Protein AF-A0A957V410-F1 (afdb_monomer_lite)

Radius of gyration: 17.92 Å; chains: 1; bounding box: 45×31×48 Å

Structure (mmCIF, N/CA/C/O backbone):
data_AF-A0A957V410-F1
#
_entry.id   AF-A0A957V410-F1
#
loop_
_atom_site.group_PDB
_atom_site.id
_atom_site.type_symbol
_atom_site.label_atom_id
_atom_site.label_alt_id
_atom_site.label_comp_id
_atom_site.label_asym_id
_atom_site.label_entity_id
_atom_site.label_seq_id
_atom_site.pdbx_PDB_ins_code
_atom_site.Cartn_x
_atom_site.Cartn_y
_atom_site.Cartn_z
_atom_site.occupancy
_atom_site.B_iso_or_equiv
_atom_site.auth_seq_id
_atom_site.auth_comp_id
_atom_site.auth_asym_id
_atom_site.auth_atom_id
_atom_site.pdbx_PDB_model_num
ATOM 1 N N . PHE A 1 1 ? -4.480 -4.180 -6.671 1.00 53.75 1 PHE A N 1
ATOM 2 C CA . PHE A 1 1 ?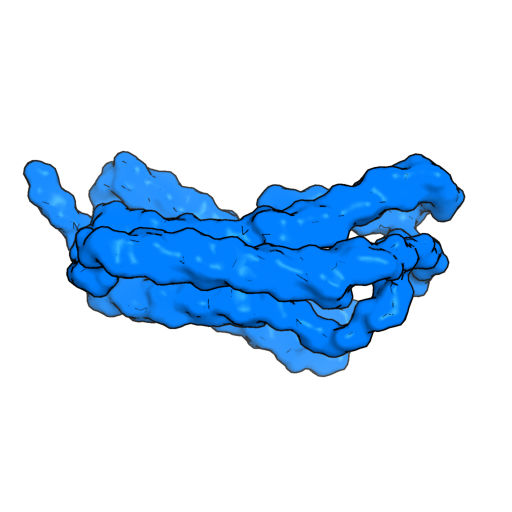 -4.647 -3.982 -8.128 1.00 53.75 1 PHE A CA 1
ATOM 3 C C . PHE A 1 1 ? -3.296 -3.866 -8.837 1.00 53.75 1 PHE A C 1
ATOM 5 O O . PHE A 1 1 ? -3.033 -4.698 -9.692 1.00 53.75 1 PHE A O 1
ATOM 12 N N . GLY A 1 2 ? -2.409 -2.941 -8.430 1.00 61.75 2 GLY A N 1
ATOM 13 C CA . GLY A 1 2 ? -1.061 -2.789 -9.012 1.00 61.75 2 GLY A CA 1
ATOM 14 C C . GLY A 1 2 ? -0.226 -4.076 -9.037 1.00 61.75 2 GLY A C 1
ATOM 15 O O . GLY A 1 2 ? 0.207 -4.480 -10.105 1.00 61.75 2 GLY A O 1
ATOM 16 N N . VAL A 1 3 ? -0.116 -4.788 -7.910 1.00 66.25 3 VAL A N 1
ATOM 17 C CA . VAL A 1 3 ? 0.673 -6.037 -7.807 1.00 66.25 3 VAL A CA 1
ATOM 18 C C . VAL A 1 3 ? 0.094 -7.189 -8.646 1.00 66.25 3 VAL A C 1
ATOM 20 O O . VAL A 1 3 ? 0.826 -7.982 -9.226 1.00 66.25 3 VAL A O 1
ATOM 23 N N . PHE A 1 4 ? -1.233 -7.286 -8.775 1.00 70.12 4 PHE A N 1
ATOM 24 C CA . PHE A 1 4 ? -1.845 -8.312 -9.631 1.00 70.12 4 PHE A CA 1
ATOM 25 C C . PHE A 1 4 ? -1.548 -8.050 -11.112 1.00 70.12 4 PHE A C 1
ATOM 27 O O . PHE A 1 4 ? -1.132 -8.953 -11.835 1.00 70.12 4 PHE A O 1
ATOM 34 N N . TYR A 1 5 ? -1.722 -6.798 -11.544 1.00 77.19 5 TYR A N 1
ATOM 35 C CA . TYR A 1 5 ? -1.367 -6.368 -12.892 1.00 77.19 5 TYR A CA 1
ATOM 36 C C . TYR A 1 5 ? 0.133 -6.570 -13.164 1.00 77.19 5 TYR A C 1
ATOM 38 O O . TYR A 1 5 ? 0.500 -7.063 -14.225 1.00 77.19 5 TYR A O 1
ATOM 46 N N . ASP A 1 6 ? 0.988 -6.285 -12.179 1.00 71.94 6 ASP A N 1
ATOM 47 C CA . ASP A 1 6 ? 2.433 -6.519 -12.239 1.00 71.94 6 ASP A CA 1
ATOM 48 C C . ASP A 1 6 ? 2.775 -7.974 -12.595 1.00 71.94 6 ASP A C 1
ATOM 50 O O . ASP A 1 6 ? 3.439 -8.233 -13.601 1.00 71.94 6 ASP A O 1
ATOM 54 N N . ASN A 1 7 ? 2.226 -8.927 -11.836 1.00 76.00 7 ASN A N 1
ATOM 55 C CA . ASN A 1 7 ? 2.434 -10.358 -12.067 1.00 76.00 7 ASN A CA 1
ATOM 56 C C . ASN A 1 7 ? 1.877 -10.823 -13.423 1.00 76.00 7 ASN A C 1
ATOM 58 O O . ASN A 1 7 ? 2.492 -11.656 -14.096 1.00 76.00 7 ASN A O 1
ATOM 62 N N . LEU A 1 8 ? 0.739 -10.272 -13.859 1.00 80.12 8 LEU A N 1
ATOM 63 C CA . LEU A 1 8 ? 0.165 -10.587 -15.167 1.00 80.12 8 LEU A CA 1
ATOM 64 C C . LEU A 1 8 ? 1.112 -10.179 -16.303 1.00 80.12 8 LEU A C 1
ATOM 66 O O . LEU A 1 8 ? 1.393 -10.996 -17.180 1.00 80.12 8 LEU A O 1
ATOM 70 N N . ILE A 1 9 ? 1.634 -8.947 -16.270 1.00 80.88 9 ILE A N 1
ATOM 71 C CA . ILE A 1 9 ? 2.547 -8.441 -17.304 1.00 80.88 9 ILE A CA 1
ATOM 72 C C . ILE A 1 9 ? 3.868 -9.220 -17.317 1.00 80.88 9 ILE A C 1
ATOM 74 O O . ILE A 1 9 ? 4.359 -9.562 -18.394 1.00 80.88 9 ILE A O 1
ATOM 78 N N . LEU A 1 10 ? 4.408 -9.581 -16.147 1.00 75.75 10 LEU A N 1
ATOM 79 C CA . LEU A 1 10 ? 5.600 -10.434 -16.055 1.00 75.75 10 LEU A CA 1
ATOM 80 C C . LEU A 1 10 ? 5.392 -11.799 -16.721 1.00 75.75 10 LEU A C 1
ATOM 82 O O . LEU A 1 10 ? 6.287 -12.302 -17.394 1.00 75.75 10 LEU A O 1
ATOM 86 N N . THR A 1 11 ? 4.199 -12.379 -16.596 1.00 76.56 11 THR A N 1
ATOM 87 C CA . THR A 1 11 ? 3.902 -13.700 -17.168 1.00 76.56 11 THR A CA 1
ATOM 88 C C . THR A 1 11 ? 3.844 -13.676 -18.702 1.00 76.56 11 THR A C 1
ATOM 90 O O . THR A 1 11 ? 4.161 -14.673 -19.354 1.00 76.56 11 THR A O 1
ATOM 93 N N . VAL A 1 12 ? 3.457 -12.547 -19.308 1.00 82.25 12 VAL A N 1
ATOM 94 C CA . VAL A 1 12 ? 3.333 -12.414 -20.774 1.00 82.25 12 VAL A CA 1
ATOM 95 C C . VAL A 1 12 ? 4.579 -11.847 -21.457 1.00 82.25 12 VAL A C 1
ATOM 97 O O . VAL A 1 12 ? 4.672 -11.929 -22.682 1.00 82.25 12 VAL A O 1
ATOM 100 N N . GLY A 1 13 ? 5.557 -11.333 -20.704 1.00 78.69 13 GLY A N 1
ATOM 101 C CA . GLY A 1 13 ? 6.741 -10.654 -21.246 1.00 78.69 13 GLY A CA 1
ATOM 102 C C . GLY A 1 13 ? 7.526 -11.478 -22.273 1.00 78.69 13 GLY A C 1
ATOM 103 O O . GLY A 1 13 ? 7.798 -11.000 -23.373 1.00 78.69 13 GLY A O 1
ATOM 104 N N . ASN A 1 14 ? 7.771 -12.761 -21.986 1.00 82.00 14 ASN A N 1
ATOM 105 C CA . ASN A 1 14 ? 8.462 -13.672 -22.912 1.00 82.00 14 ASN A CA 1
ATOM 106 C C . ASN A 1 14 ? 7.687 -13.947 -24.209 1.00 82.00 14 ASN A C 1
ATOM 108 O O . ASN A 1 14 ? 8.292 -14.300 -25.215 1.00 82.00 14 ASN A O 1
ATOM 112 N N . ARG A 1 15 ? 6.354 -13.819 -24.193 1.00 86.06 15 ARG A N 1
ATOM 113 C CA . ARG A 1 15 ? 5.514 -14.049 -25.379 1.00 86.06 15 ARG A CA 1
ATOM 114 C C . ARG A 1 15 ? 5.408 -12.811 -26.262 1.00 86.06 15 ARG A C 1
ATOM 116 O O . ARG A 1 15 ? 5.262 -12.953 -27.469 1.00 86.06 15 ARG A O 1
ATOM 123 N N . LEU A 1 16 ? 5.440 -11.622 -25.662 1.00 87.12 16 LEU A N 1
ATOM 124 C CA . LEU A 1 16 ? 5.313 -10.355 -26.382 1.00 87.12 16 LEU A CA 1
ATOM 125 C C . LEU A 1 16 ? 6.645 -9.880 -26.975 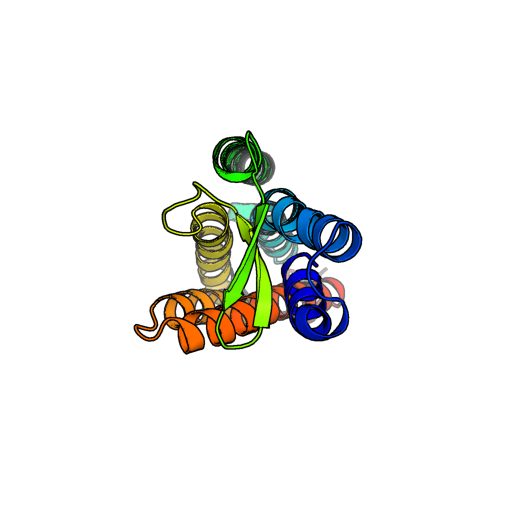1.00 87.12 16 LEU A C 1
ATOM 127 O O . LEU A 1 16 ? 6.639 -9.230 -28.015 1.00 87.12 16 LEU A O 1
ATOM 131 N N . GLY A 1 17 ? 7.771 -10.221 -26.340 1.00 88.12 17 GLY A N 1
ATOM 132 C CA . GLY A 1 17 ? 9.081 -9.703 -26.730 1.00 88.12 17 GLY A CA 1
ATOM 133 C C . GLY A 1 17 ? 9.276 -8.234 -26.333 1.00 88.12 17 GLY A C 1
ATOM 134 O O . GLY A 1 17 ? 8.369 -7.577 -25.819 1.00 88.12 17 GLY A O 1
ATOM 135 N N . ALA A 1 18 ? 10.488 -7.716 -26.537 1.00 89.75 18 ALA A N 1
ATOM 136 C CA . ALA A 1 18 ? 10.802 -6.317 -26.256 1.00 89.75 18 ALA A CA 1
ATOM 137 C C . ALA A 1 18 ? 10.218 -5.417 -27.355 1.00 89.75 18 ALA A C 1
ATOM 139 O O . ALA A 1 18 ? 10.231 -5.784 -28.529 1.00 89.75 18 ALA A O 1
ATOM 140 N N . GLY A 1 19 ? 9.724 -4.238 -26.979 1.00 90.94 19 GLY A N 1
ATOM 141 C CA . GLY A 1 19 ? 9.142 -3.270 -27.906 1.00 90.94 19 GLY A CA 1
ATOM 142 C C . GLY A 1 19 ? 8.087 -2.380 -27.254 1.00 90.94 19 GLY A C 1
ATOM 143 O O . GLY A 1 19 ? 7.716 -2.570 -26.091 1.00 90.94 19 GLY A O 1
ATOM 144 N N . ASP A 1 20 ? 7.569 -1.431 -28.033 1.00 90.88 20 ASP A N 1
ATOM 145 C CA . ASP A 1 20 ? 6.669 -0.366 -27.567 1.00 90.88 20 ASP A CA 1
ATOM 146 C C . ASP A 1 20 ? 5.420 -0.892 -26.855 1.00 90.88 20 ASP A C 1
ATOM 148 O O . ASP A 1 20 ? 4.943 -0.292 -25.892 1.00 90.88 20 ASP A O 1
ATOM 152 N N . PHE A 1 21 ? 4.904 -2.047 -27.281 1.00 90.44 21 PHE A N 1
ATOM 153 C CA . PHE A 1 21 ? 3.724 -2.645 -26.665 1.00 90.44 21 PHE A CA 1
ATOM 154 C C . PHE A 1 21 ? 4.000 -3.170 -25.249 1.00 90.44 21 PHE A C 1
ATOM 156 O O . PHE A 1 21 ? 3.283 -2.821 -24.310 1.00 90.44 21 PHE A O 1
ATOM 163 N N . LEU A 1 22 ? 5.061 -3.968 -25.061 1.00 88.19 22 LEU A N 1
ATOM 164 C CA . LEU A 1 22 ? 5.437 -4.460 -23.731 1.00 88.19 22 LEU A CA 1
ATOM 165 C C . LEU A 1 22 ? 5.892 -3.304 -22.828 1.00 88.19 22 LEU A C 1
ATOM 167 O O . LEU A 1 22 ? 5.618 -3.326 -21.626 1.00 88.19 22 LEU A O 1
ATOM 171 N N . TRP A 1 23 ? 6.519 -2.272 -23.398 1.00 90.81 23 TRP A N 1
ATOM 172 C CA . TRP A 1 23 ? 6.851 -1.039 -22.687 1.00 90.81 23 TRP A CA 1
ATOM 173 C C . TRP A 1 23 ? 5.587 -0.338 -22.170 1.00 90.81 23 TRP A C 1
ATOM 175 O O . TRP A 1 23 ? 5.467 -0.090 -20.968 1.00 90.81 23 TRP A O 1
ATOM 185 N N . ALA A 1 24 ? 4.598 -0.109 -23.041 1.00 89.94 24 ALA A N 1
ATOM 186 C CA . ALA A 1 24 ? 3.346 0.562 -22.693 1.00 89.94 24 ALA A CA 1
ATOM 187 C C . ALA A 1 24 ? 2.547 -0.210 -21.635 1.00 89.94 24 ALA A C 1
ATOM 189 O O . ALA A 1 24 ? 1.972 0.394 -20.732 1.00 89.94 24 ALA A O 1
ATOM 190 N N . LEU A 1 25 ? 2.558 -1.545 -21.692 1.00 89.19 25 LEU A N 1
ATOM 191 C CA . LEU A 1 25 ? 1.967 -2.390 -20.653 1.00 89.19 25 LEU A CA 1
ATOM 192 C C . LEU A 1 25 ? 2.751 -2.353 -19.338 1.00 89.19 25 LEU A C 1
ATOM 194 O O . LEU A 1 25 ? 2.160 -2.547 -18.273 1.00 89.19 25 LEU A O 1
ATOM 198 N N . SER A 1 26 ? 4.058 -2.097 -19.385 1.00 89.00 26 SER A N 1
ATOM 199 C CA . SER A 1 26 ? 4.909 -2.069 -18.197 1.00 89.00 26 SER A CA 1
ATOM 200 C C . SER A 1 26 ? 4.802 -0.757 -17.420 1.00 89.00 26 SER A C 1
ATOM 202 O O . SER A 1 26 ? 4.857 -0.786 -16.194 1.00 89.00 26 SER A O 1
ATOM 204 N N . VAL A 1 27 ? 4.576 0.380 -18.084 1.00 90.12 27 VAL A N 1
ATOM 205 C CA . VAL A 1 27 ? 4.455 1.698 -17.425 1.00 90.12 27 VAL A CA 1
ATOM 206 C C . VAL A 1 27 ? 3.394 1.724 -16.307 1.00 90.12 27 VAL A C 1
ATOM 208 O O . VAL A 1 27 ? 3.725 2.152 -15.195 1.00 90.12 27 VAL A O 1
ATOM 211 N N . PRO A 1 28 ? 2.154 1.225 -16.506 1.00 89.44 28 PRO A N 1
ATOM 212 C CA . PRO A 1 28 ? 1.145 1.197 -15.452 1.00 89.44 28 PRO A CA 1
ATOM 213 C C . PRO A 1 28 ? 1.573 0.434 -14.200 1.00 89.44 28 PRO A C 1
ATOM 215 O O . PRO A 1 28 ? 1.089 0.758 -13.122 1.00 89.44 28 PRO A O 1
ATOM 218 N N . ARG A 1 29 ? 2.486 -0.541 -14.306 1.00 86.12 29 ARG A N 1
ATOM 219 C CA . ARG A 1 29 ? 3.002 -1.283 -13.147 1.00 86.12 29 ARG A CA 1
ATOM 220 C C . ARG A 1 29 ? 3.666 -0.328 -12.157 1.00 86.12 29 ARG A C 1
ATOM 222 O O . ARG A 1 29 ? 3.273 -0.264 -10.995 1.00 86.12 29 ARG A O 1
ATOM 229 N N . PHE A 1 30 ? 4.594 0.490 -12.651 1.00 87.69 30 PHE A N 1
ATOM 230 C CA . PHE A 1 30 ? 5.309 1.482 -11.851 1.00 87.69 30 PHE A CA 1
ATOM 231 C C . PHE A 1 30 ? 4.367 2.573 -11.341 1.00 87.69 30 PHE A C 1
ATOM 233 O O . PHE A 1 30 ? 4.391 2.905 -10.156 1.00 87.69 30 PHE A O 1
ATOM 240 N N . VAL A 1 31 ? 3.490 3.087 -12.209 1.00 89.88 31 VAL A N 1
ATOM 241 C CA . VAL A 1 31 ? 2.549 4.161 -11.859 1.00 89.88 31 VAL A CA 1
ATOM 242 C C . VAL A 1 31 ? 1.565 3.711 -10.779 1.00 89.88 31 VAL A C 1
ATOM 244 O O . VAL A 1 31 ? 1.435 4.371 -9.750 1.00 89.88 31 VAL A O 1
ATOM 247 N N . LEU A 1 32 ? 0.896 2.571 -10.967 1.00 86.44 32 LEU A N 1
ATOM 248 C CA . LEU A 1 32 ? -0.076 2.057 -10.001 1.00 86.44 32 LEU A CA 1
ATOM 249 C C . LEU A 1 32 ? 0.582 1.704 -8.670 1.00 86.44 32 LEU A C 1
ATOM 251 O O . LEU A 1 32 ? -0.040 1.905 -7.629 1.00 86.44 32 LEU A O 1
ATOM 255 N N . HIS A 1 33 ? 1.822 1.210 -8.676 1.00 86.31 33 HIS A N 1
ATOM 256 C CA . HIS A 1 33 ? 2.537 0.912 -7.436 1.00 86.31 33 HIS A CA 1
ATOM 257 C C . HIS A 1 33 ? 2.784 2.175 -6.608 1.00 86.31 33 HIS A C 1
ATOM 259 O O . HIS A 1 33 ? 2.494 2.185 -5.416 1.00 86.31 33 HIS A O 1
ATOM 265 N N . GLN A 1 34 ? 3.245 3.265 -7.234 1.00 89.19 34 GLN A N 1
ATOM 266 C CA . GLN A 1 34 ? 3.509 4.514 -6.507 1.00 89.19 34 GLN A CA 1
ATOM 267 C C . GLN A 1 34 ? 2.232 5.282 -6.146 1.00 89.19 34 GLN A C 1
ATOM 269 O O . GLN A 1 34 ? 2.201 5.959 -5.121 1.00 89.19 34 GLN A O 1
ATOM 274 N N . LEU A 1 35 ? 1.178 5.188 -6.964 1.00 90.81 35 LEU A N 1
ATOM 275 C CA . LEU A 1 35 ? -0.060 5.939 -6.745 1.00 90.81 35 LEU A CA 1
ATOM 276 C C . LEU A 1 35 ? -1.060 5.216 -5.849 1.00 90.81 35 LEU A C 1
ATOM 278 O O . LEU A 1 35 ? -1.659 5.854 -4.992 1.00 90.81 35 LEU A O 1
ATOM 282 N N . ALA A 1 36 ? -1.276 3.912 -6.039 1.00 89.31 36 ALA A N 1
ATOM 283 C CA . ALA A 1 36 ? -2.360 3.190 -5.374 1.00 89.31 36 ALA A CA 1
ATOM 284 C C . ALA A 1 36 ? -1.935 2.563 -4.042 1.00 89.31 36 ALA A C 1
ATOM 286 O O . ALA A 1 36 ? -2.721 2.564 -3.096 1.00 89.31 36 ALA A O 1
ATOM 287 N N . LEU A 1 37 ? -0.706 2.041 -3.945 1.00 90.62 37 LEU A N 1
ATOM 288 C CA . LEU A 1 37 ? -0.240 1.360 -2.734 1.00 90.62 37 LEU A CA 1
ATOM 289 C C . LEU A 1 37 ? -0.280 2.247 -1.474 1.00 90.62 37 LEU A C 1
ATOM 291 O O . LEU A 1 37 ? -0.752 1.754 -0.456 1.00 90.62 37 LEU A O 1
ATOM 295 N N . PRO A 1 38 ? 0.105 3.539 -1.499 1.00 95.00 38 PRO A N 1
ATOM 296 C CA . PRO A 1 38 ? 0.033 4.396 -0.311 1.00 95.00 38 PRO A CA 1
ATOM 297 C C . PRO A 1 38 ? -1.365 4.497 0.311 1.00 95.00 38 PRO A C 1
ATOM 299 O O . PRO A 1 38 ? -1.500 4.666 1.521 1.00 95.00 38 PRO A O 1
ATOM 302 N N . TRP A 1 39 ? -2.424 4.352 -0.490 1.00 96.31 39 TRP A N 1
ATOM 303 C CA . TRP A 1 39 ? -3.805 4.478 -0.014 1.00 96.31 39 TRP A CA 1
ATOM 304 C C . TRP A 1 39 ? -4.279 3.306 0.842 1.00 96.31 39 TRP A C 1
ATOM 306 O O . TRP A 1 39 ? -5.316 3.415 1.499 1.00 96.31 39 TRP A O 1
ATOM 316 N N . ILE A 1 40 ? -3.503 2.224 0.929 1.00 96.38 40 ILE A N 1
ATOM 317 C CA . ILE A 1 40 ? -3.772 1.152 1.893 1.00 96.38 40 ILE A CA 1
ATOM 318 C C . ILE A 1 40 ? -3.663 1.666 3.336 1.00 96.38 40 ILE A C 1
ATOM 320 O O . ILE A 1 40 ? -4.332 1.130 4.213 1.00 96.38 40 ILE A O 1
ATOM 324 N N . ILE A 1 41 ? -2.892 2.738 3.579 1.00 98.06 41 ILE A N 1
ATOM 325 C CA . ILE A 1 41 ? -2.821 3.424 4.878 1.00 98.06 41 ILE A CA 1
ATOM 326 C C . ILE A 1 41 ? -4.206 3.957 5.254 1.00 98.06 41 ILE A C 1
ATOM 328 O O . ILE A 1 41 ? -4.708 3.682 6.345 1.00 98.06 41 ILE A O 1
ATOM 332 N N . TYR A 1 42 ? -4.849 4.688 4.339 1.00 98.12 42 TYR A N 1
ATOM 333 C CA . TYR A 1 42 ? -6.203 5.190 4.554 1.00 98.12 42 TYR A CA 1
ATOM 334 C C . TYR A 1 42 ? -7.229 4.057 4.663 1.00 98.12 42 TYR A C 1
ATOM 336 O O . TYR A 1 42 ? -8.099 4.117 5.528 1.00 98.12 42 TYR A O 1
ATOM 344 N N . ALA A 1 43 ? -7.104 3.007 3.846 1.00 97.38 43 ALA A N 1
ATOM 345 C CA . ALA A 1 43 ? -7.980 1.840 3.933 1.00 97.38 43 ALA A CA 1
ATOM 346 C C . ALA A 1 43 ? -7.877 1.148 5.305 1.00 97.38 43 ALA A C 1
ATOM 348 O O . ALA A 1 43 ? -8.896 0.889 5.937 1.00 97.38 43 ALA A O 1
ATOM 349 N N . GLY A 1 44 ? -6.662 0.918 5.813 1.00 97.62 44 GLY A N 1
ATOM 350 C CA . GLY A 1 44 ? -6.442 0.343 7.143 1.00 97.62 44 GLY A CA 1
ATOM 351 C C . GLY A 1 44 ? -6.970 1.235 8.272 1.00 97.62 44 GLY A C 1
ATOM 352 O O . GLY A 1 44 ? -7.556 0.736 9.233 1.00 97.62 44 GLY A O 1
ATOM 353 N N . TYR A 1 45 ? -6.829 2.560 8.139 1.00 97.94 45 TYR A N 1
ATOM 354 C CA . TYR A 1 45 ? -7.473 3.520 9.040 1.00 97.94 45 TYR A CA 1
ATOM 355 C C . TYR A 1 45 ? -9.001 3.384 9.025 1.00 97.94 45 TYR A C 1
ATOM 357 O O . TYR A 1 45 ? -9.618 3.306 10.089 1.00 97.94 45 TYR A O 1
ATOM 365 N N . ASP A 1 46 ? -9.619 3.366 7.843 1.00 97.62 46 ASP A N 1
ATOM 366 C CA . ASP A 1 46 ? -11.074 3.325 7.743 1.00 97.62 46 ASP A CA 1
ATOM 367 C C . ASP A 1 46 ? -11.626 1.991 8.259 1.00 97.62 46 ASP A C 1
ATOM 369 O O . ASP A 1 46 ? -12.595 1.993 9.012 1.00 97.62 46 ASP A O 1
ATOM 373 N N . GLN A 1 47 ? -10.937 0.877 7.998 1.00 97.44 47 GLN A N 1
ATOM 374 C CA . GLN A 1 47 ? -11.246 -0.422 8.600 1.00 97.44 47 GLN A CA 1
ATOM 375 C C . GLN A 1 47 ? -11.187 -0.379 10.129 1.00 97.44 47 GLN A C 1
ATOM 377 O O . GLN A 1 47 ? -12.103 -0.857 10.795 1.00 97.44 47 GLN A O 1
ATOM 382 N N . ALA A 1 48 ? -10.152 0.232 10.709 1.00 96.69 48 ALA A N 1
ATOM 383 C CA . ALA A 1 48 ? -10.055 0.404 12.157 1.00 96.69 48 ALA A CA 1
ATOM 384 C C . ALA A 1 48 ? -11.200 1.270 12.714 1.00 96.69 48 ALA A C 1
ATOM 386 O O . ALA A 1 48 ? -11.788 0.943 13.747 1.00 96.69 48 ALA A O 1
ATOM 387 N N . ARG A 1 49 ? -11.563 2.352 12.016 1.00 96.50 49 ARG A N 1
ATOM 388 C CA . ARG A 1 49 ? -12.692 3.217 12.386 1.00 96.50 49 ARG A CA 1
ATOM 389 C C . ARG A 1 49 ? -14.015 2.454 12.355 1.00 96.50 49 ARG A C 1
ATOM 391 O O . ARG A 1 49 ? -14.763 2.521 13.330 1.00 96.50 49 ARG A O 1
ATOM 398 N N . GLN A 1 50 ? -14.287 1.725 11.272 1.00 95.69 50 GLN A N 1
ATOM 399 C CA . GLN A 1 50 ? -15.469 0.868 11.139 1.00 95.69 50 GLN A CA 1
ATOM 400 C C . GLN A 1 50 ? -15.508 -0.202 12.239 1.00 95.69 50 GLN A C 1
ATOM 402 O O . GLN A 1 50 ? -16.567 -0.472 12.795 1.00 95.69 50 GLN A O 1
ATOM 407 N N . ALA A 1 51 ? -14.346 -0.734 12.627 1.00 94.44 51 ALA A N 1
ATOM 408 C CA . ALA A 1 51 ? -14.211 -1.728 13.687 1.00 94.44 51 ALA A CA 1
ATOM 409 C C . ALA A 1 51 ? -14.439 -1.207 15.118 1.00 94.44 51 ALA A C 1
ATOM 411 O O . ALA A 1 51 ? -14.336 -1.978 16.074 1.00 94.44 51 ALA A O 1
ATOM 412 N N . GLY A 1 52 ? -14.715 0.092 15.289 1.00 93.50 52 GLY A N 1
ATOM 413 C CA . GLY A 1 52 ? -14.926 0.700 16.602 1.00 93.50 52 GLY A CA 1
ATOM 414 C C . GLY A 1 52 ? -13.634 0.988 17.377 1.00 93.50 52 GLY A C 1
ATOM 415 O O . GLY A 1 52 ? -13.675 1.139 18.598 1.00 93.50 52 GLY A O 1
ATOM 416 N N . GLN A 1 53 ? -12.483 1.084 16.704 1.00 94.50 53 GLN A N 1
ATOM 417 C CA . GLN A 1 53 ? -11.210 1.409 17.355 1.00 94.50 53 GLN A CA 1
ATOM 418 C C . GLN A 1 53 ? -11.204 2.854 17.853 1.00 94.50 53 GLN A C 1
ATOM 420 O O . GLN A 1 53 ? -11.339 3.785 17.059 1.00 94.50 53 GLN A O 1
ATOM 425 N N . GLY A 1 54 ? -11.004 3.056 19.159 1.00 93.56 54 GLY A N 1
ATOM 426 C CA . GLY A 1 54 ? -11.100 4.380 19.789 1.00 93.56 54 GLY A CA 1
ATOM 427 C C . GLY A 1 54 ? -10.155 5.427 19.186 1.00 93.56 54 GLY A C 1
ATOM 428 O O . GLY A 1 54 ? -10.563 6.562 18.945 1.00 93.56 54 GLY A O 1
ATOM 429 N N . TRP A 1 55 ? -8.920 5.036 18.852 1.00 94.06 55 TRP A N 1
ATOM 430 C CA . TRP A 1 55 ? -7.930 5.928 18.233 1.00 94.06 55 TRP A CA 1
ATOM 431 C C . TRP A 1 55 ? -8.333 6.396 16.825 1.00 94.06 55 TRP A C 1
ATOM 433 O O . TRP A 1 55 ? -7.925 7.473 16.392 1.00 94.06 55 TRP A O 1
ATOM 443 N N . ALA A 1 56 ? -9.155 5.616 16.117 1.00 95.94 56 ALA A N 1
ATOM 444 C CA . ALA A 1 56 ? -9.572 5.899 14.747 1.00 95.94 56 ALA A CA 1
ATOM 445 C C . ALA A 1 56 ? -10.854 6.755 14.663 1.00 95.94 56 ALA A C 1
ATOM 447 O O . ALA A 1 56 ? -11.179 7.269 13.589 1.00 95.94 56 ALA A O 1
ATOM 448 N N . GLN A 1 57 ? -11.567 6.956 15.782 1.00 95.12 57 GLN A N 1
ATOM 449 C CA . GLN A 1 57 ? -12.813 7.739 15.814 1.00 95.12 57 GLN A CA 1
ATOM 450 C C . GLN A 1 57 ? -12.587 9.255 15.737 1.00 95.12 57 GLN A C 1
ATOM 452 O O . GLN A 1 57 ? -13.475 10.003 15.327 1.00 95.12 57 GLN A O 1
ATOM 457 N N . ALA A 1 58 ? -11.402 9.738 16.118 1.00 94.94 58 ALA A N 1
ATOM 458 C CA . ALA A 1 58 ? -11.107 11.163 16.095 1.00 94.94 58 ALA A CA 1
ATOM 459 C C . ALA A 1 58 ? -11.038 11.704 14.654 1.00 94.94 58 ALA A C 1
ATOM 461 O O . ALA A 1 58 ? -10.377 11.134 13.785 1.00 94.94 58 ALA A O 1
ATOM 462 N N . ARG A 1 59 ? -11.623 12.886 14.407 1.00 93.94 59 ARG A N 1
ATOM 463 C CA . ARG A 1 59 ? -11.536 13.568 13.098 1.00 93.94 59 ARG A CA 1
ATOM 464 C C . ARG A 1 59 ? -10.088 13.849 12.682 1.00 93.94 59 ARG A C 1
ATOM 466 O O . ARG A 1 59 ? -9.776 13.804 11.495 1.00 93.94 59 ARG A O 1
ATOM 473 N N . ALA A 1 60 ? -9.208 14.106 13.651 1.00 96.38 60 ALA A N 1
ATOM 474 C CA . ALA A 1 60 ? -7.778 14.281 13.413 1.00 96.38 60 ALA A CA 1
ATOM 475 C C . ALA A 1 60 ? -7.124 13.015 12.831 1.00 96.38 60 ALA A C 1
ATOM 477 O O . ALA A 1 60 ? -6.300 13.128 11.929 1.00 96.38 60 ALA A O 1
ATOM 478 N N . ALA A 1 61 ? -7.539 11.819 13.269 1.00 95.94 61 ALA A N 1
ATOM 479 C CA . ALA A 1 61 ? -7.003 10.556 12.760 1.00 95.94 61 ALA A CA 1
ATOM 480 C C . ALA A 1 61 ? -7.317 10.362 11.267 1.00 95.94 61 ALA A C 1
ATOM 482 O O . ALA A 1 61 ? -6.448 9.935 10.510 1.00 95.94 61 ALA A O 1
ATOM 483 N N . ARG A 1 62 ? -8.512 10.776 10.814 1.00 97.19 62 ARG A N 1
ATOM 484 C CA . ARG A 1 62 ? -8.870 10.776 9.384 1.00 97.19 62 ARG A CA 1
ATOM 485 C C . ARG A 1 62 ? -7.907 11.619 8.559 1.00 97.19 62 ARG A C 1
ATOM 487 O O . ARG A 1 62 ? -7.401 11.162 7.537 1.00 97.19 62 ARG A O 1
ATOM 494 N N . TRP A 1 63 ? -7.678 12.858 8.989 1.00 98.12 63 TRP A N 1
ATOM 495 C CA . TRP A 1 63 ? -6.799 13.778 8.270 1.00 98.12 63 TRP A CA 1
ATOM 496 C C . TRP A 1 63 ? -5.346 13.326 8.310 1.00 98.12 63 TRP A C 1
ATOM 498 O O . TRP A 1 63 ? -4.671 13.425 7.292 1.00 98.12 63 TRP A O 1
ATOM 508 N N . ALA A 1 64 ? -4.890 12.762 9.430 1.00 97.56 64 ALA A N 1
ATOM 509 C CA . ALA A 1 64 ? -3.567 12.160 9.525 1.00 97.56 64 ALA A CA 1
ATOM 510 C C . ALA A 1 64 ? -3.400 11.006 8.523 1.00 97.56 64 ALA A C 1
ATOM 512 O O . ALA A 1 64 ? -2.411 10.977 7.798 1.00 97.56 64 ALA A O 1
ATOM 513 N N . ALA A 1 65 ? -4.378 10.102 8.413 1.00 97.88 65 ALA A N 1
ATOM 514 C CA . ALA A 1 65 ? -4.324 8.990 7.463 1.00 97.88 65 ALA A CA 1
ATOM 515 C C . ALA A 1 65 ? -4.293 9.463 5.997 1.00 97.88 65 ALA A C 1
ATOM 517 O O . ALA A 1 65 ? -3.510 8.946 5.199 1.00 97.88 65 ALA A O 1
ATOM 518 N N . ILE A 1 66 ? -5.097 10.475 5.646 1.00 98.38 66 ILE A N 1
ATOM 519 C CA . ILE A 1 66 ? -5.086 11.086 4.305 1.00 98.38 66 ILE A CA 1
ATOM 520 C C . ILE A 1 66 ? -3.738 11.765 4.034 1.00 98.38 66 ILE A C 1
ATOM 522 O O . ILE A 1 66 ? -3.133 11.522 2.993 1.00 98.38 66 ILE A O 1
ATOM 526 N N . ALA A 1 67 ? -3.251 12.584 4.970 1.00 98.12 67 ALA A N 1
ATOM 527 C CA . ALA A 1 67 ? -1.993 13.309 4.824 1.00 98.12 67 ALA A CA 1
ATOM 528 C C . ALA A 1 67 ? -0.799 12.355 4.692 1.00 98.12 67 ALA A C 1
ATOM 530 O O . ALA A 1 67 ? 0.040 12.557 3.820 1.00 98.12 67 ALA A O 1
ATOM 531 N N . LEU A 1 68 ? -0.748 11.286 5.495 1.00 97.81 68 LEU A N 1
ATOM 532 C CA . LEU A 1 68 ? 0.284 10.252 5.393 1.00 97.81 68 LEU A CA 1
ATOM 533 C C . LEU A 1 68 ? 0.222 9.519 4.049 1.00 97.81 68 LEU A C 1
ATOM 535 O O . LEU A 1 68 ? 1.253 9.374 3.400 1.00 97.81 68 LEU A O 1
ATOM 539 N N . SER A 1 69 ? -0.972 9.119 3.597 1.00 97.75 69 SER A N 1
ATOM 540 C CA . SER A 1 69 ? -1.146 8.473 2.284 1.00 97.75 69 SER A CA 1
ATOM 541 C C . SER A 1 69 ? -0.656 9.384 1.152 1.00 97.75 69 SER A C 1
ATOM 543 O O . SER A 1 69 ? 0.116 8.956 0.296 1.00 97.75 69 SER A O 1
ATOM 545 N N . ALA A 1 70 ? -1.046 10.662 1.182 1.00 97.88 70 ALA A N 1
ATOM 546 C CA . ALA A 1 70 ? -0.647 11.652 0.188 1.00 97.88 70 ALA A CA 1
ATOM 547 C C . ALA A 1 70 ? 0.859 11.955 0.224 1.00 97.88 70 ALA A C 1
ATOM 549 O O . ALA A 1 70 ? 1.478 12.082 -0.830 1.00 97.88 70 ALA A O 1
ATOM 550 N N . LEU A 1 71 ? 1.463 12.032 1.414 1.00 97.44 71 LEU A N 1
ATOM 551 C CA . LEU A 1 71 ? 2.899 12.257 1.581 1.00 97.44 71 LEU A CA 1
ATOM 552 C C . LEU A 1 71 ? 3.713 11.090 1.014 1.00 97.44 71 LEU A C 1
ATOM 554 O O . LEU A 1 71 ? 4.651 11.310 0.252 1.00 97.44 71 LEU A O 1
ATOM 558 N N . VAL A 1 72 ? 3.339 9.854 1.354 1.00 96.38 72 VAL A N 1
ATOM 559 C CA . VAL A 1 72 ? 4.019 8.648 0.863 1.00 96.38 72 VAL A CA 1
ATOM 560 C C . VAL A 1 72 ? 3.852 8.512 -0.653 1.00 96.38 72 VAL A C 1
ATOM 562 O O . VAL A 1 72 ? 4.821 8.210 -1.346 1.00 96.38 72 VAL A O 1
ATOM 565 N N . MET A 1 73 ? 2.664 8.817 -1.184 1.00 95.75 73 MET A N 1
ATOM 566 C CA . MET A 1 73 ? 2.421 8.895 -2.627 1.00 95.75 73 MET A CA 1
ATOM 567 C C . MET A 1 73 ? 3.304 9.952 -3.298 1.00 95.75 73 MET A C 1
ATOM 569 O O . MET A 1 73 ? 3.974 9.654 -4.283 1.00 95.75 73 MET A O 1
ATOM 573 N N . GLY A 1 74 ? 3.352 11.171 -2.754 1.00 95.31 74 GLY A N 1
ATOM 574 C CA . GLY A 1 74 ? 4.189 12.254 -3.270 1.00 95.31 74 GLY A CA 1
ATOM 575 C C . GLY A 1 74 ? 5.671 11.881 -3.288 1.00 95.31 74 GLY A C 1
ATOM 576 O O . GLY A 1 74 ? 6.342 12.072 -4.300 1.00 95.31 74 GLY A O 1
ATOM 577 N N . ALA A 1 75 ? 6.168 11.266 -2.212 1.00 92.81 75 ALA A N 1
ATOM 578 C CA . ALA A 1 75 ? 7.532 10.753 -2.150 1.00 92.81 75 ALA A CA 1
ATOM 579 C C . ALA A 1 75 ? 7.792 9.673 -3.216 1.00 92.81 75 ALA A C 1
ATOM 581 O O . ALA A 1 75 ? 8.820 9.718 -3.891 1.00 92.81 75 ALA A O 1
ATOM 582 N N . GLY A 1 76 ? 6.856 8.739 -3.418 1.00 91.56 76 GLY A N 1
ATOM 583 C CA . GLY A 1 76 ? 6.942 7.717 -4.467 1.00 91.56 76 GLY A CA 1
ATOM 584 C C . GLY A 1 76 ? 6.994 8.309 -5.876 1.00 91.56 76 GLY A C 1
ATOM 585 O O . GLY A 1 76 ? 7.836 7.917 -6.682 1.00 91.56 76 GLY A O 1
ATOM 586 N N . ILE A 1 77 ? 6.154 9.309 -6.157 1.00 92.31 77 ILE A N 1
ATOM 587 C CA . ILE A 1 77 ? 6.163 10.034 -7.435 1.00 92.31 77 ILE A CA 1
ATOM 588 C C . ILE A 1 77 ? 7.526 10.697 -7.655 1.00 92.31 77 ILE A C 1
ATOM 590 O O . ILE A 1 77 ? 8.165 10.457 -8.679 1.00 92.31 77 ILE A O 1
ATOM 594 N N . LEU A 1 78 ? 7.988 11.500 -6.693 1.00 91.69 78 LEU A N 1
ATOM 595 C CA . LEU A 1 78 ? 9.218 12.282 -6.830 1.00 91.69 78 LEU A CA 1
ATOM 596 C C . LEU A 1 78 ? 10.468 11.411 -6.963 1.00 91.69 78 LEU A C 1
ATOM 598 O O . LEU A 1 78 ? 11.388 11.779 -7.682 1.00 91.69 78 LEU A O 1
ATOM 602 N N . THR A 1 79 ? 10.509 10.272 -6.274 1.00 87.94 79 THR A N 1
ATOM 603 C CA . THR A 1 79 ? 11.708 9.421 -6.233 1.00 87.94 79 THR A CA 1
ATOM 604 C C . THR A 1 79 ? 11.718 8.313 -7.279 1.00 87.94 79 THR A C 1
ATOM 606 O O . THR A 1 79 ? 12.791 7.793 -7.575 1.00 87.94 79 THR A O 1
ATOM 609 N N . ARG A 1 80 ? 10.556 7.906 -7.813 1.00 87.75 80 ARG A N 1
ATOM 610 C CA . ARG A 1 80 ? 10.459 6.733 -8.703 1.00 87.75 80 ARG A CA 1
ATOM 611 C C . ARG A 1 80 ? 9.690 6.949 -10.001 1.00 87.75 80 ARG A C 1
ATOM 613 O O . ARG A 1 80 ? 9.809 6.105 -10.882 1.00 87.75 80 ARG A O 1
ATOM 620 N N . LEU A 1 81 ? 8.904 8.021 -10.138 1.00 90.19 81 LEU A N 1
ATOM 621 C CA . LEU A 1 81 ? 8.206 8.334 -11.396 1.00 90.19 81 LEU A CA 1
ATOM 622 C C . LEU A 1 81 ? 8.813 9.530 -12.132 1.00 90.19 81 LEU A C 1
ATOM 624 O O . LEU A 1 81 ? 8.850 9.534 -13.362 1.00 90.19 81 LEU A O 1
ATOM 628 N N . VAL A 1 82 ? 9.294 10.544 -11.410 1.00 90.06 82 VAL A N 1
ATOM 629 C CA . VAL A 1 82 ? 10.008 11.665 -12.031 1.00 90.06 82 VAL A CA 1
ATOM 630 C C . VAL A 1 82 ? 11.319 11.148 -12.620 1.00 90.06 82 VAL A C 1
ATOM 632 O O . VAL A 1 82 ? 12.153 10.604 -11.904 1.00 90.06 82 VAL A O 1
ATOM 635 N N . GLY A 1 83 ? 11.485 11.302 -13.935 1.00 87.44 83 GLY A N 1
ATOM 636 C CA . GLY A 1 83 ? 12.650 10.778 -14.652 1.00 87.44 83 GLY A CA 1
ATOM 637 C C . GLY A 1 83 ? 12.622 9.264 -14.879 1.00 87.44 83 GLY A C 1
ATOM 638 O O . GLY A 1 83 ? 13.670 8.691 -15.158 1.00 87.44 83 GLY A O 1
ATOM 639 N N . LEU A 1 84 ? 11.453 8.615 -14.767 1.00 89.69 84 LEU A N 1
ATOM 640 C CA . LEU A 1 84 ? 11.307 7.183 -15.028 1.00 89.69 84 LEU A CA 1
ATOM 641 C C . LEU A 1 84 ? 11.838 6.828 -16.423 1.00 89.69 84 LEU A C 1
ATOM 643 O O . LEU A 1 84 ? 11.275 7.237 -17.440 1.00 89.69 84 LEU A O 1
ATOM 647 N N . HIS A 1 85 ? 12.891 6.017 -16.449 1.00 90.81 85 HIS A N 1
ATOM 648 C CA . HIS A 1 85 ? 13.458 5.445 -17.660 1.00 90.81 85 HIS A CA 1
ATOM 649 C C . HIS A 1 85 ? 13.387 3.924 -17.572 1.00 90.81 85 HIS A C 1
ATOM 651 O O . HIS A 1 85 ? 13.840 3.342 -16.586 1.00 90.81 85 HIS A O 1
ATOM 657 N N . LEU A 1 86 ? 12.769 3.293 -18.572 1.00 92.06 86 LEU A N 1
ATOM 658 C CA . LEU A 1 86 ? 12.546 1.852 -18.593 1.00 92.06 86 LEU A CA 1
ATOM 659 C C . LEU A 1 86 ? 13.402 1.190 -19.666 1.00 92.06 86 LEU A C 1
ATOM 661 O O . LEU A 1 86 ? 13.288 1.551 -20.836 1.00 92.06 86 LEU A O 1
ATOM 665 N N . GLU A 1 87 ? 14.153 0.163 -19.281 1.00 92.94 87 GLU A N 1
ATOM 666 C CA . GLU A 1 87 ? 14.931 -0.664 -20.206 1.00 92.94 87 GLU A CA 1
ATOM 667 C C . GLU A 1 87 ? 14.475 -2.128 -20.157 1.00 92.94 87 GLU A C 1
ATOM 669 O O . GLU A 1 87 ? 14.049 -2.604 -19.100 1.00 92.94 87 GLU A O 1
ATOM 674 N N . PRO A 1 88 ? 14.498 -2.850 -21.292 1.00 92.69 88 PRO A N 1
ATOM 675 C CA . PRO A 1 88 ? 14.171 -4.266 -21.318 1.00 92.69 88 PRO A CA 1
ATOM 676 C C . PRO A 1 88 ? 15.325 -5.089 -20.733 1.00 92.69 88 PRO A C 1
ATOM 678 O O . PRO A 1 88 ? 16.461 -4.998 -21.189 1.00 92.69 88 PRO A O 1
ATOM 681 N N . GLU A 1 89 ? 15.019 -5.955 -19.773 1.00 90.50 89 GLU A N 1
ATOM 682 C CA . GLU A 1 89 ? 15.977 -6.846 -19.124 1.00 90.50 89 GLU A CA 1
ATOM 683 C C . GLU A 1 89 ? 15.387 -8.256 -18.982 1.00 90.50 89 GLU A C 1
ATOM 685 O O . GLU A 1 89 ? 14.184 -8.438 -18.769 1.00 90.50 89 GLU A O 1
ATOM 690 N N . VAL A 1 90 ? 16.236 -9.279 -19.097 1.00 88.94 90 VAL A N 1
ATOM 691 C CA . VAL A 1 90 ? 15.860 -10.667 -18.806 1.00 88.94 90 VAL A CA 1
ATOM 692 C C . VAL A 1 90 ? 16.304 -10.998 -17.390 1.00 88.94 90 VAL A C 1
ATOM 694 O O . VAL A 1 90 ? 17.491 -11.158 -17.129 1.00 88.94 90 VAL A O 1
ATOM 697 N N . MET A 1 91 ? 15.342 -11.153 -16.481 1.00 82.75 91 MET A N 1
ATOM 698 C CA . MET A 1 91 ? 15.611 -11.543 -15.096 1.00 82.75 91 MET A CA 1
ATOM 699 C C . MET A 1 91 ? 14.885 -12.846 -14.769 1.00 82.75 91 MET A C 1
ATOM 701 O O . MET A 1 91 ? 13.680 -12.947 -15.008 1.00 82.75 91 MET A O 1
ATOM 705 N N . ASP A 1 92 ? 15.599 -13.830 -14.220 1.00 82.75 92 ASP A N 1
ATOM 706 C CA . ASP A 1 92 ? 15.097 -15.192 -13.952 1.00 82.75 92 ASP A CA 1
ATOM 707 C C . ASP A 1 92 ? 14.442 -15.846 -15.184 1.00 82.75 92 ASP A C 1
ATOM 709 O O . ASP A 1 92 ? 13.406 -16.500 -15.094 1.00 82.75 92 ASP A O 1
ATOM 713 N N . GLY A 1 93 ? 15.004 -15.608 -16.374 1.00 83.56 93 GLY A N 1
ATOM 714 C CA . GLY A 1 93 ? 14.450 -16.113 -17.635 1.00 83.56 93 GLY A CA 1
ATOM 715 C C . GLY A 1 93 ? 13.154 -15.425 -18.084 1.00 83.56 93 GLY A C 1
ATOM 716 O O . GLY A 1 93 ? 12.517 -15.894 -19.026 1.00 83.56 93 GLY A O 1
ATOM 717 N N . VAL A 1 94 ? 12.758 -14.322 -17.439 1.00 83.94 94 VAL A N 1
ATOM 718 C CA . VAL A 1 94 ? 11.575 -13.524 -17.784 1.00 83.94 94 VAL A CA 1
ATOM 719 C C . VAL A 1 94 ? 12.000 -12.153 -18.297 1.00 83.94 94 VAL A C 1
ATOM 721 O O . VAL A 1 94 ? 12.559 -11.346 -17.548 1.00 83.94 94 VAL A O 1
ATOM 724 N N . LEU A 1 95 ? 11.682 -11.882 -19.562 1.00 88.25 95 LEU A N 1
ATOM 725 C CA . LEU A 1 95 ? 11.818 -10.577 -20.192 1.00 88.25 95 LEU A CA 1
ATOM 726 C C . LEU A 1 95 ? 10.814 -9.589 -19.591 1.00 88.25 95 LEU A C 1
ATOM 728 O O . LEU A 1 95 ? 9.604 -9.824 -19.602 1.00 88.25 95 LEU A O 1
ATOM 732 N N . ARG A 1 96 ? 11.317 -8.466 -19.086 1.00 88.75 96 ARG A N 1
ATOM 733 C CA . ARG A 1 96 ? 10.524 -7.423 -18.432 1.00 88.75 96 ARG A CA 1
ATOM 734 C C . ARG A 1 96 ? 11.185 -6.059 -18.616 1.00 88.75 96 ARG A C 1
ATOM 736 O O . ARG A 1 96 ? 12.397 -5.985 -18.752 1.00 88.75 96 ARG A O 1
ATOM 743 N N . TYR A 1 97 ? 10.406 -4.982 -18.569 1.00 90.75 97 TYR A N 1
ATOM 744 C CA . TYR A 1 97 ? 10.979 -3.640 -18.442 1.00 90.75 97 TYR A CA 1
ATOM 745 C C . TYR A 1 97 ? 11.272 -3.323 -16.974 1.00 90.75 97 TYR A C 1
ATOM 747 O O . TYR A 1 97 ? 10.403 -3.515 -16.116 1.00 90.75 97 TYR A O 1
ATOM 755 N N . VAL A 1 98 ? 12.478 -2.832 -16.702 1.00 88.75 98 VAL A N 1
ATOM 756 C CA . VAL A 1 98 ? 12.963 -2.430 -15.375 1.00 88.75 98 VAL A CA 1
ATOM 757 C C . VAL A 1 98 ? 13.213 -0.925 -15.331 1.00 88.75 98 VAL A C 1
ATOM 759 O O . VAL A 1 98 ? 13.534 -0.319 -16.349 1.00 88.75 98 VAL A O 1
ATOM 762 N N . ALA A 1 99 ? 13.047 -0.310 -14.159 1.00 88.25 99 ALA A N 1
ATOM 763 C CA . ALA A 1 99 ? 13.337 1.109 -13.974 1.00 88.25 99 ALA A CA 1
ATOM 764 C C . ALA A 1 99 ? 14.831 1.330 -13.712 1.00 88.25 99 ALA A C 1
ATOM 766 O O . ALA A 1 99 ? 15.363 0.861 -12.706 1.00 88.25 99 ALA A O 1
ATOM 767 N N . MET A 1 100 ? 15.483 2.083 -14.594 1.00 87.44 100 MET A N 1
ATOM 768 C CA . MET A 1 100 ? 16.899 2.426 -14.484 1.00 87.44 100 MET A CA 1
ATOM 769 C C . MET A 1 100 ? 17.116 3.586 -13.511 1.00 87.44 100 MET A C 1
ATOM 771 O O . MET A 1 100 ? 16.274 4.472 -13.375 1.00 87.44 100 MET A O 1
ATOM 775 N N . GLY A 1 101 ? 18.254 3.580 -12.812 1.00 76.81 101 GLY A N 1
ATOM 776 C CA . GLY A 1 101 ? 18.621 4.642 -11.864 1.00 76.81 101 GLY A CA 1
ATOM 777 C C . GLY A 1 101 ? 17.822 4.645 -10.555 1.00 76.81 101 GLY A C 1
ATOM 778 O O . GLY A 1 101 ? 18.059 5.489 -9.694 1.00 76.81 101 GLY A O 1
ATOM 779 N N . VAL A 1 102 ? 16.909 3.689 -10.367 1.00 72.12 102 VAL A N 1
ATOM 780 C CA . VAL A 1 102 ? 16.154 3.527 -9.125 1.00 72.12 102 VAL A CA 1
ATOM 781 C C . VAL A 1 102 ? 16.840 2.473 -8.260 1.00 72.12 102 VAL A C 1
ATOM 783 O O . VAL A 1 102 ? 16.627 1.276 -8.425 1.00 72.12 102 VAL A O 1
ATOM 786 N N . SER A 1 103 ? 17.659 2.919 -7.308 1.00 64.25 103 SER A N 1
ATOM 787 C CA . SER A 1 103 ? 18.330 2.044 -6.341 1.00 64.25 103 SER A CA 1
ATOM 788 C C . SER A 1 103 ? 17.736 2.178 -4.942 1.00 64.25 103 SER A C 1
ATOM 790 O O . SER A 1 103 ? 17.349 3.267 -4.519 1.00 64.25 103 SER A O 1
ATOM 792 N N . GLY A 1 104 ? 17.737 1.080 -4.190 1.00 69.25 104 GLY A N 1
ATOM 793 C CA . GLY A 1 104 ? 17.369 1.069 -2.778 1.00 69.25 104 GLY A CA 1
ATOM 794 C C . GLY A 1 104 ? 15.967 0.519 -2.491 1.00 69.25 104 GLY A C 1
ATOM 795 O O . GLY A 1 104 ? 15.146 0.336 -3.400 1.00 69.25 104 GLY A O 1
ATOM 796 N N . PRO A 1 105 ? 15.692 0.234 -1.207 1.00 71.12 105 PRO A N 1
ATOM 797 C CA . PRO A 1 105 ? 14.511 -0.504 -0.780 1.00 71.12 105 PRO A CA 1
ATOM 798 C C . PRO A 1 105 ? 13.211 0.224 -1.154 1.00 71.12 105 PRO A C 1
ATOM 800 O O . PRO A 1 105 ? 13.197 1.458 -1.237 1.00 71.12 105 PRO A O 1
ATOM 803 N N . PRO A 1 106 ? 12.100 -0.498 -1.382 1.00 83.19 106 PRO A N 1
ATOM 804 C CA . PRO A 1 106 ? 10.822 0.092 -1.768 1.00 83.19 106 PRO A CA 1
ATOM 805 C C . PRO A 1 106 ? 10.183 0.823 -0.576 1.00 83.19 106 PRO A C 1
ATOM 807 O O . PRO A 1 106 ? 9.294 0.301 0.092 1.00 83.19 106 PRO A O 1
ATOM 810 N N . ILE A 1 107 ? 10.638 2.054 -0.310 1.00 86.06 107 ILE A N 1
ATOM 811 C CA . ILE A 1 107 ? 10.216 2.873 0.843 1.00 86.06 107 ILE A CA 1
ATOM 812 C C . ILE A 1 107 ? 8.690 2.988 0.910 1.00 86.06 107 ILE A C 1
ATOM 814 O O . ILE A 1 107 ? 8.115 2.862 1.986 1.00 86.06 107 ILE A O 1
ATOM 818 N N . VAL A 1 108 ? 8.025 3.161 -0.237 1.00 90.00 108 VAL A N 1
ATOM 819 C CA . VAL A 1 108 ? 6.560 3.242 -0.309 1.00 90.00 108 VAL A CA 1
ATOM 820 C C . VAL A 1 108 ? 5.892 1.971 0.220 1.00 90.00 108 VAL A C 1
ATOM 822 O O . VAL A 1 108 ? 5.004 2.082 1.066 1.00 90.00 108 VAL A O 1
ATOM 825 N N . SER A 1 109 ? 6.333 0.780 -0.206 1.00 90.12 109 SER A N 1
ATOM 826 C CA . SER A 1 109 ? 5.812 -0.494 0.316 1.00 90.12 109 SER A CA 1
ATOM 827 C C . SER A 1 109 ? 6.096 -0.628 1.809 1.00 90.12 109 SER A C 1
ATOM 829 O O . SER A 1 109 ? 5.178 -0.884 2.583 1.00 90.12 109 SER A O 1
ATOM 831 N N . ILE A 1 110 ? 7.341 -0.381 2.230 1.0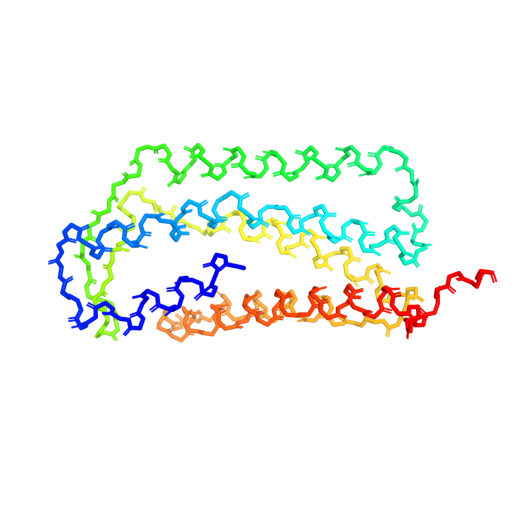0 92.00 110 ILE A N 1
ATOM 832 C CA . ILE A 1 110 ? 7.772 -0.538 3.626 1.00 92.00 110 ILE A CA 1
ATOM 833 C C . ILE A 1 110 ? 6.945 0.346 4.559 1.00 92.00 110 ILE A C 1
ATOM 835 O O . ILE A 1 110 ? 6.403 -0.137 5.550 1.00 92.00 110 ILE A O 1
ATOM 839 N N . VAL A 1 111 ? 6.818 1.634 4.239 1.00 95.19 111 VAL A N 1
ATOM 840 C CA . VAL A 1 111 ? 6.074 2.581 5.075 1.00 95.19 111 VAL A CA 1
ATOM 841 C C . VAL A 1 111 ? 4.585 2.243 5.069 1.00 95.19 111 VAL A C 1
ATOM 843 O O . VAL A 1 111 ? 3.973 2.182 6.133 1.00 95.19 111 VAL A O 1
ATOM 846 N N . SER A 1 112 ? 3.998 1.972 3.901 1.00 95.94 112 SER A N 1
ATOM 847 C CA . SER A 1 112 ? 2.555 1.725 3.795 1.00 95.94 112 SER A CA 1
ATOM 848 C C . SER A 1 112 ? 2.144 0.430 4.496 1.00 95.94 112 SER A C 1
ATOM 850 O 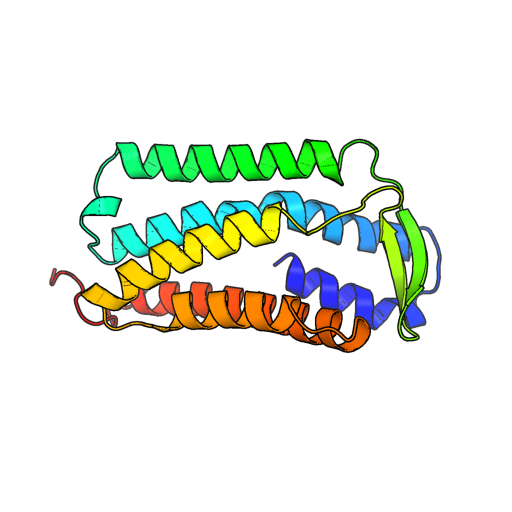O . SER A 1 112 ? 1.250 0.438 5.341 1.00 95.94 112 SER A O 1
ATOM 852 N N . ILE A 1 113 ? 2.827 -0.678 4.199 1.00 96.31 113 ILE A N 1
ATOM 853 C CA . ILE A 1 113 ? 2.549 -1.988 4.800 1.00 96.31 113 ILE A CA 1
ATOM 854 C C . ILE A 1 113 ? 2.924 -1.979 6.283 1.00 96.31 113 ILE A C 1
ATOM 856 O O . ILE A 1 113 ? 2.184 -2.521 7.098 1.00 96.31 113 ILE A O 1
ATOM 860 N N . GLY A 1 114 ? 4.017 -1.310 6.662 1.00 97.50 114 GLY A N 1
ATOM 861 C CA . GLY A 1 114 ? 4.436 -1.173 8.056 1.00 97.50 114 GLY A CA 1
ATOM 862 C C . GLY A 1 114 ? 3.404 -0.442 8.913 1.00 97.50 114 GLY A C 1
ATOM 863 O O . GLY A 1 114 ? 3.001 -0.953 9.958 1.00 97.50 114 GLY A O 1
ATOM 864 N N . LEU A 1 115 ? 2.913 0.714 8.453 1.00 97.56 115 LEU A N 1
ATOM 865 C CA . LEU A 1 115 ? 1.881 1.479 9.161 1.00 97.56 115 LEU A CA 1
ATOM 866 C C . LEU A 1 115 ? 0.578 0.686 9.300 1.00 97.56 115 LEU A C 1
ATOM 868 O O . LEU A 1 115 ? 0.001 0.631 10.388 1.00 97.56 115 LEU A O 1
ATOM 872 N N . VAL A 1 116 ? 0.133 0.029 8.225 1.00 98.00 116 VAL A N 1
ATOM 873 C CA . VAL A 1 116 ? -1.066 -0.819 8.277 1.00 98.00 116 VAL A CA 1
ATOM 874 C C . VAL A 1 116 ? -0.844 -2.049 9.155 1.00 98.00 116 VAL A C 1
ATOM 876 O O . VAL A 1 116 ? -1.757 -2.446 9.871 1.00 98.00 116 VAL A O 1
ATOM 879 N N . GLY A 1 117 ? 0.360 -2.619 9.183 1.00 98.06 117 GLY A N 1
ATOM 880 C CA . GLY A 1 117 ? 0.729 -3.696 10.098 1.00 98.06 117 GLY A CA 1
ATOM 881 C C . GLY A 1 117 ? 0.600 -3.270 11.562 1.00 98.06 117 GLY A C 1
ATOM 882 O O . GLY A 1 117 ? -0.052 -3.959 12.345 1.00 98.06 117 GLY A O 1
ATOM 883 N N . VAL A 1 118 ? 1.130 -2.099 11.931 1.00 97.25 118 VAL A N 1
ATOM 884 C CA . VAL A 1 118 ? 0.981 -1.539 13.289 1.00 97.25 118 VAL A CA 1
ATOM 885 C C . VAL A 1 118 ? -0.492 -1.305 13.632 1.00 97.25 118 VAL A C 1
ATOM 887 O O . VAL A 1 118 ? -0.941 -1.706 14.708 1.00 97.25 118 VAL A O 1
ATOM 890 N N . ALA A 1 119 ? -1.271 -0.724 12.715 1.00 96.62 119 ALA A N 1
ATOM 891 C CA . ALA A 1 119 ? -2.714 -0.582 12.897 1.00 96.62 119 ALA A CA 1
ATOM 892 C C . ALA A 1 119 ? -3.399 -1.952 13.059 1.00 96.62 119 ALA A C 1
ATOM 894 O O . ALA A 1 119 ? -4.242 -2.114 13.936 1.00 96.62 119 ALA A O 1
ATOM 895 N N . GLY A 1 120 ? -2.979 -2.956 12.286 1.00 97.25 120 GLY A N 1
ATOM 896 C CA . GLY A 1 120 ? -3.433 -4.343 12.358 1.00 97.25 120 GLY A CA 1
ATOM 897 C C . GLY A 1 120 ? -3.126 -5.023 13.694 1.00 97.25 120 GLY A C 1
ATOM 898 O O . GLY A 1 120 ? -3.916 -5.839 14.163 1.00 97.25 120 GLY A O 1
ATOM 899 N N . LEU A 1 121 ? -2.025 -4.666 14.360 1.00 97.31 121 LEU A N 1
ATOM 900 C CA . LEU A 1 121 ? -1.718 -5.155 15.707 1.00 97.31 121 LEU A CA 1
ATOM 901 C C . LEU A 1 121 ? -2.706 -4.598 16.742 1.00 97.31 121 LEU A C 1
ATOM 903 O O . LEU A 1 121 ? -3.194 -5.337 17.599 1.00 97.31 121 LEU A O 1
ATOM 907 N N . LEU A 1 122 ? -3.023 -3.302 16.660 1.00 95.12 122 LEU A N 1
ATOM 908 C CA . LEU A 1 122 ? -4.049 -2.681 17.507 1.00 95.12 122 LEU A CA 1
ATOM 909 C C . LEU A 1 122 ? -5.437 -3.263 17.199 1.00 95.12 122 LEU A C 1
ATOM 911 O O . LEU A 1 122 ? -6.190 -3.597 18.117 1.00 95.12 122 LEU A O 1
ATOM 915 N N . PHE A 1 123 ? -5.720 -3.468 15.910 1.00 94.56 123 PHE A N 1
ATOM 916 C CA . PHE A 1 123 ? -6.919 -4.129 15.401 1.00 94.56 123 PHE A CA 1
ATOM 917 C C . PHE A 1 123 ? -7.104 -5.514 16.020 1.00 94.56 123 PHE A C 1
ATOM 919 O O . PHE A 1 123 ? -8.163 -5.833 16.561 1.00 94.56 123 PHE A O 1
ATOM 926 N N . TRP A 1 124 ? -6.046 -6.326 16.018 1.00 96.56 124 TRP A N 1
ATOM 927 C CA . TRP A 1 124 ? -6.067 -7.666 16.587 1.00 96.56 124 TRP A CA 1
ATOM 928 C C . TRP A 1 124 ? -6.438 -7.646 18.075 1.00 96.56 124 TRP A C 1
ATOM 930 O O . TRP A 1 124 ? -7.301 -8.416 18.499 1.00 96.56 124 TRP A O 1
ATOM 940 N N . ARG A 1 125 ? -5.852 -6.750 18.875 1.00 93.25 125 ARG A N 1
ATOM 941 C CA . ARG A 1 125 ? -6.084 -6.727 20.330 1.00 93.25 125 ARG A CA 1
ATOM 942 C C . ARG A 1 125 ? -7.554 -6.530 20.711 1.00 93.25 125 ARG A C 1
ATOM 944 O O . ARG A 1 125 ? -8.006 -7.160 21.663 1.00 93.25 125 ARG A O 1
ATOM 951 N N . GLN A 1 126 ? -8.297 -5.703 19.975 1.00 91.50 126 GLN A N 1
ATOM 952 C CA . GLN A 1 126 ? -9.718 -5.451 20.249 1.00 91.50 126 GLN A CA 1
ATOM 953 C C . GLN A 1 126 ? -10.636 -6.440 19.518 1.00 91.50 126 GLN A C 1
ATOM 955 O O . GLN A 1 126 ? -11.547 -7.002 20.123 1.00 91.50 126 GLN A O 1
ATOM 960 N N . ASN A 1 127 ? -10.393 -6.674 18.226 1.00 94.12 127 ASN A N 1
ATOM 961 C CA . ASN A 1 127 ? -11.317 -7.400 17.351 1.00 94.12 127 ASN A CA 1
ATOM 962 C C . ASN A 1 127 ? -10.971 -8.891 17.189 1.00 94.12 127 ASN A C 1
ATOM 964 O O . ASN A 1 127 ? -11.661 -9.620 16.481 1.00 94.12 127 ASN A O 1
ATOM 968 N N . ARG A 1 128 ? -9.893 -9.368 17.833 1.00 94.19 128 ARG A N 1
ATOM 969 C CA . ARG A 1 128 ? -9.387 -10.756 17.760 1.00 94.19 128 ARG A CA 1
ATOM 970 C C . ARG A 1 128 ? -9.149 -11.252 16.327 1.00 94.19 128 ARG A C 1
ATOM 972 O O . ARG A 1 128 ? -9.258 -12.441 16.045 1.00 94.19 128 ARG A O 1
ATOM 979 N N . TRP A 1 129 ? -8.794 -10.330 15.436 1.00 95.94 129 TRP A N 1
ATOM 980 C CA . TRP A 1 129 ? -8.566 -10.580 14.016 1.00 95.94 129 TRP A CA 1
ATOM 981 C C . TRP A 1 129 ? -7.089 -10.331 13.665 1.00 95.94 129 TRP A C 1
ATOM 983 O O . TRP A 1 129 ? -6.710 -9.193 13.388 1.00 95.94 129 TRP A O 1
ATOM 993 N N . PRO A 1 130 ? -6.226 -11.364 13.717 1.00 97.19 130 PRO A N 1
ATOM 994 C CA . PRO A 1 130 ? -4.775 -11.198 13.587 1.00 97.19 130 PRO A CA 1
ATOM 995 C C . PRO A 1 130 ? -4.293 -10.981 12.149 1.00 97.19 130 PRO A C 1
ATOM 997 O O . PRO A 1 130 ? -3.144 -10.601 11.932 1.00 97.19 130 PRO A O 1
ATOM 1000 N N . TRP A 1 131 ? -5.139 -11.262 11.157 1.00 98.06 131 TRP A N 1
ATOM 1001 C CA . TRP A 1 131 ? -4.691 -11.532 9.793 1.00 98.06 131 TRP A CA 1
ATOM 1002 C C . TRP A 1 131 ? -3.998 -10.350 9.118 1.00 98.06 131 TRP A C 1
ATOM 1004 O O . TRP A 1 131 ? -3.010 -10.576 8.426 1.00 98.06 131 TRP A O 1
ATOM 1014 N N . ILE A 1 132 ? -4.438 -9.107 9.360 1.00 97.94 132 ILE A N 1
ATOM 1015 C CA . ILE A 1 132 ? -3.769 -7.912 8.809 1.00 97.94 132 ILE A CA 1
ATOM 1016 C C . ILE A 1 132 ? -2.312 -7.855 9.283 1.00 97.94 132 ILE A C 1
ATOM 1018 O O . ILE A 1 132 ? -1.399 -7.707 8.474 1.00 97.94 132 ILE A O 1
ATOM 1022 N N . PHE A 1 133 ? -2.085 -8.012 10.590 1.00 98.44 133 PHE A N 1
ATOM 1023 C CA . PHE A 1 133 ? -0.742 -7.970 11.163 1.00 98.44 133 PHE A CA 1
ATOM 1024 C C . PHE A 1 133 ? 0.121 -9.134 10.667 1.00 98.44 133 PHE A C 1
ATOM 1026 O O . PHE A 1 133 ? 1.249 -8.916 10.231 1.00 98.44 133 PHE A O 1
ATOM 1033 N N . LEU A 1 134 ? -0.413 -10.359 10.685 1.00 98.44 134 LEU A N 1
ATOM 1034 C CA . LEU A 1 134 ? 0.332 -11.543 10.248 1.00 98.44 134 LEU A CA 1
ATOM 1035 C C . LEU A 1 134 ? 0.720 -11.469 8.769 1.00 98.44 134 LEU A C 1
ATOM 1037 O O . LEU A 1 134 ? 1.844 -11.818 8.423 1.00 98.44 134 LEU A O 1
ATOM 1041 N N . ALA A 1 135 ? -0.172 -10.981 7.906 1.00 98.06 135 ALA A N 1
ATOM 1042 C CA . ALA A 1 135 ? 0.129 -10.817 6.491 1.00 98.06 135 ALA A CA 1
ATOM 1043 C C . ALA A 1 135 ? 1.172 -9.710 6.249 1.00 98.06 135 ALA A C 1
ATOM 1045 O O . ALA A 1 135 ? 2.068 -9.906 5.433 1.00 98.06 135 ALA A O 1
ATOM 1046 N N . ALA A 1 136 ? 1.132 -8.599 6.997 1.00 97.94 136 ALA A N 1
ATOM 1047 C CA . ALA A 1 136 ? 2.180 -7.575 6.930 1.00 97.94 136 ALA A CA 1
ATOM 1048 C C . ALA A 1 136 ? 3.551 -8.127 7.361 1.00 97.94 136 ALA A C 1
ATOM 1050 O O . ALA A 1 136 ? 4.547 -7.916 6.672 1.00 97.94 136 ALA A O 1
ATOM 1051 N N . VAL A 1 137 ? 3.608 -8.872 8.472 1.00 98.19 137 VAL A N 1
ATOM 1052 C CA . VAL A 1 137 ? 4.841 -9.538 8.928 1.00 98.19 137 VAL A CA 1
ATOM 1053 C C . VAL A 1 137 ? 5.343 -10.526 7.881 1.00 98.19 137 VAL A C 1
ATOM 1055 O O . VAL A 1 137 ? 6.538 -10.543 7.597 1.00 98.19 137 VAL A O 1
ATOM 1058 N N . ALA A 1 138 ? 4.448 -11.313 7.278 1.00 97.88 138 ALA A N 1
ATOM 1059 C CA . ALA A 1 138 ? 4.816 -12.251 6.228 1.00 97.88 138 ALA A CA 1
ATOM 1060 C C . ALA A 1 138 ? 5.496 -11.530 5.056 1.00 97.88 138 ALA A C 1
ATOM 1062 O O . ALA A 1 138 ? 6.574 -11.961 4.657 1.00 97.88 138 ALA A O 1
ATOM 1063 N N . VAL A 1 139 ? 4.939 -10.410 4.572 1.00 95.81 139 VAL A N 1
ATOM 1064 C CA . VAL A 1 139 ? 5.576 -9.594 3.520 1.00 95.81 139 VAL A CA 1
ATOM 1065 C C . VAL A 1 139 ? 7.010 -9.232 3.905 1.00 95.81 139 VAL A C 1
ATOM 1067 O O . VAL A 1 139 ? 7.927 -9.529 3.149 1.00 95.81 139 VAL A O 1
ATOM 1070 N N . PHE A 1 140 ? 7.237 -8.670 5.096 1.00 95.50 140 PHE A N 1
ATOM 1071 C CA . PHE A 1 140 ? 8.589 -8.290 5.522 1.00 95.50 140 PHE A CA 1
ATOM 1072 C C . PHE A 1 140 ? 9.548 -9.478 5.643 1.00 95.50 140 PHE A C 1
ATOM 1074 O O . PHE A 1 140 ? 10.718 -9.355 5.290 1.00 95.50 140 PHE A O 1
ATOM 1081 N N . VAL A 1 141 ? 9.067 -10.632 6.112 1.00 95.94 141 VAL A N 1
ATOM 1082 C CA . VAL A 1 141 ? 9.873 -11.858 6.167 1.00 95.94 141 VAL A CA 1
ATOM 1083 C C . VAL A 1 141 ? 10.238 -12.323 4.755 1.00 95.94 141 VAL A C 1
ATOM 1085 O O . VAL A 1 141 ? 11.405 -12.617 4.504 1.00 95.94 141 VAL A O 1
ATOM 1088 N N . GLY A 1 142 ? 9.285 -12.331 3.820 1.00 93.56 142 GLY A N 1
ATOM 1089 C CA . GLY A 1 142 ? 9.533 -12.685 2.420 1.00 93.56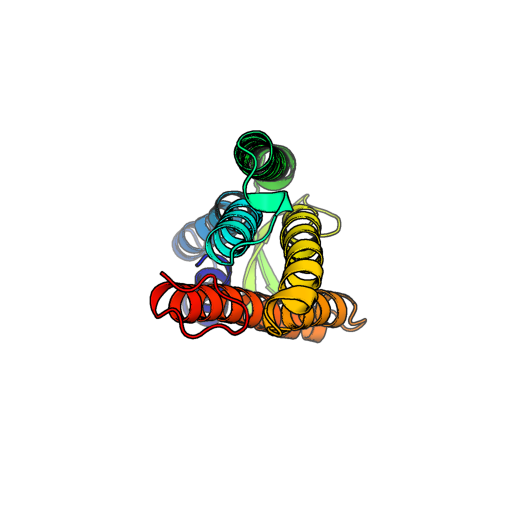 142 GLY A CA 1
ATOM 1090 C C . GLY A 1 142 ? 10.526 -11.743 1.736 1.00 93.56 142 GLY A C 1
ATOM 1091 O O . GLY A 1 142 ? 11.452 -12.199 1.071 1.00 93.56 142 GLY A O 1
ATOM 1092 N N . GLU A 1 143 ? 10.397 -10.440 1.977 1.00 91.06 143 GLU A N 1
ATOM 1093 C CA . GLU A 1 143 ? 11.312 -9.410 1.467 1.00 91.06 143 GLU A CA 1
ATOM 1094 C C . GLU A 1 143 ? 12.707 -9.456 2.123 1.00 91.06 143 GLU A C 1
ATOM 1096 O O . GLU A 1 143 ? 13.667 -8.900 1.594 1.00 91.06 143 GLU A O 1
ATOM 1101 N N . SER A 1 144 ? 12.859 -10.141 3.262 1.00 91.94 144 SER A N 1
ATOM 1102 C CA . SER A 1 144 ? 14.154 -10.327 3.935 1.00 91.94 144 SER A CA 1
ATOM 1103 C C . SER A 1 144 ? 14.953 -11.534 3.433 1.00 91.94 144 SER A C 1
ATOM 1105 O O . SER A 1 144 ? 16.077 -11.758 3.887 1.00 91.94 144 SER A O 1
ATOM 1107 N N . LEU A 1 145 ? 14.397 -12.318 2.501 1.00 93.38 145 LEU A N 1
ATOM 1108 C CA . LEU A 1 145 ? 15.065 -13.505 1.978 1.00 93.38 145 LEU A CA 1
ATOM 1109 C C . LEU A 1 145 ? 16.381 -13.136 1.255 1.00 93.38 145 LEU A C 1
ATOM 1111 O O . LEU A 1 145 ? 16.436 -12.133 0.530 1.00 93.38 145 LEU A O 1
ATOM 1115 N N . PRO A 1 146 ? 17.452 -13.936 1.444 1.00 92.06 146 PRO A N 1
ATOM 1116 C CA . PRO A 1 146 ? 18.769 -13.632 0.887 1.00 92.06 146 PRO A CA 1
ATOM 1117 C C . PRO A 1 146 ? 18.840 -13.892 -0.621 1.00 92.06 146 PRO A C 1
ATOM 1119 O O . PRO A 1 146 ? 19.511 -13.151 -1.335 1.00 92.06 146 PRO A O 1
ATOM 1122 N N . ASP A 1 147 ? 18.140 -14.922 -1.101 1.00 92.81 147 ASP A N 1
ATOM 1123 C CA . ASP A 1 147 ? 18.074 -15.264 -2.520 1.00 92.81 147 ASP A CA 1
ATOM 1124 C C . ASP A 1 147 ? 17.169 -14.276 -3.268 1.00 92.81 147 ASP A C 1
ATOM 1126 O O . ASP A 1 147 ? 16.007 -14.091 -2.909 1.00 92.81 147 ASP A O 1
ATOM 1130 N N . GLU A 1 148 ? 17.700 -13.624 -4.301 1.00 86.81 148 GLU A N 1
ATOM 1131 C CA . GLU A 1 148 ? 17.007 -12.537 -4.997 1.00 86.81 148 GLU A CA 1
ATOM 1132 C C . GLU A 1 148 ? 15.799 -13.015 -5.813 1.00 86.81 148 GLU A C 1
ATOM 1134 O O . GLU A 1 148 ? 14.757 -12.355 -5.817 1.00 86.81 148 GLU A O 1
ATOM 1139 N N . SER A 1 149 ? 15.913 -14.165 -6.480 1.00 85.75 149 SER A N 1
ATOM 1140 C CA . SER A 1 149 ? 14.818 -14.758 -7.257 1.00 85.75 149 SER A CA 1
ATOM 1141 C C . SER A 1 149 ? 13.660 -15.145 -6.336 1.00 85.75 149 SER A C 1
ATOM 1143 O O . SER A 1 149 ? 12.516 -14.718 -6.532 1.00 85.75 149 SER A O 1
ATOM 1145 N N . LEU A 1 150 ? 13.967 -15.878 -5.263 1.00 88.31 150 LEU A N 1
ATOM 1146 C CA . LEU A 1 150 ? 12.991 -16.307 -4.274 1.00 88.31 150 LEU A CA 1
ATOM 1147 C C . LEU A 1 150 ? 12.365 -15.110 -3.558 1.00 88.31 150 LEU A C 1
ATOM 1149 O O . LEU A 1 150 ? 11.144 -15.071 -3.426 1.00 88.31 150 LEU A O 1
ATOM 1153 N N . ARG A 1 151 ? 13.166 -14.117 -3.149 1.00 89.44 151 ARG A N 1
ATOM 1154 C CA . ARG A 1 151 ? 12.675 -12.873 -2.539 1.00 89.44 151 ARG A CA 1
ATOM 1155 C C . ARG A 1 151 ? 11.652 -12.185 -3.436 1.00 89.44 151 ARG A C 1
ATOM 1157 O O . ARG A 1 151 ? 10.574 -11.855 -2.961 1.00 89.44 151 ARG A O 1
ATOM 1164 N N . ARG A 1 152 ? 11.943 -12.014 -4.731 1.00 85.38 152 ARG A N 1
ATOM 1165 C CA . ARG A 1 152 ? 11.012 -11.372 -5.678 1.00 85.38 152 ARG A CA 1
ATOM 1166 C C . ARG A 1 152 ? 9.711 -12.150 -5.836 1.00 85.38 152 ARG A C 1
ATOM 1168 O O . ARG A 1 152 ? 8.635 -11.556 -5.796 1.00 85.38 152 ARG A O 1
ATOM 1175 N N . ALA A 1 153 ? 9.801 -13.467 -6.019 1.00 86.38 153 ALA A N 1
ATOM 1176 C CA . ALA A 1 153 ? 8.626 -14.312 -6.209 1.00 86.38 153 ALA A CA 1
ATOM 1177 C C . ALA A 1 153 ? 7.750 -14.364 -4.945 1.00 86.38 153 ALA A C 1
ATOM 1179 O O . ALA A 1 153 ? 6.539 -14.145 -5.008 1.00 86.38 153 ALA A O 1
ATOM 1180 N N . VAL A 1 154 ? 8.367 -14.620 -3.789 1.00 90.62 154 VAL A N 1
ATOM 1181 C CA . VAL A 1 154 ? 7.681 -14.729 -2.496 1.00 90.62 154 VAL A CA 1
ATOM 1182 C C . VAL A 1 154 ? 7.148 -13.373 -2.045 1.00 90.62 154 VAL A C 1
ATOM 1184 O O . VAL A 1 154 ? 5.991 -13.291 -1.644 1.00 90.62 154 VAL A O 1
ATOM 1187 N N . GLY A 1 155 ? 7.946 -12.311 -2.151 1.00 88.94 155 GLY A N 1
ATOM 1188 C CA . GLY A 1 155 ? 7.555 -10.946 -1.801 1.00 88.94 155 GLY A CA 1
ATOM 1189 C C . GLY A 1 155 ? 6.304 -10.496 -2.549 1.00 88.94 155 GLY A C 1
ATOM 1190 O O . GLY A 1 155 ? 5.294 -10.160 -1.930 1.00 88.94 155 GLY A O 1
ATOM 1191 N N . SER A 1 156 ? 6.306 -10.649 -3.878 1.00 86.44 156 SER A N 1
ATOM 1192 C CA . SER A 1 156 ? 5.142 -10.361 -4.726 1.00 8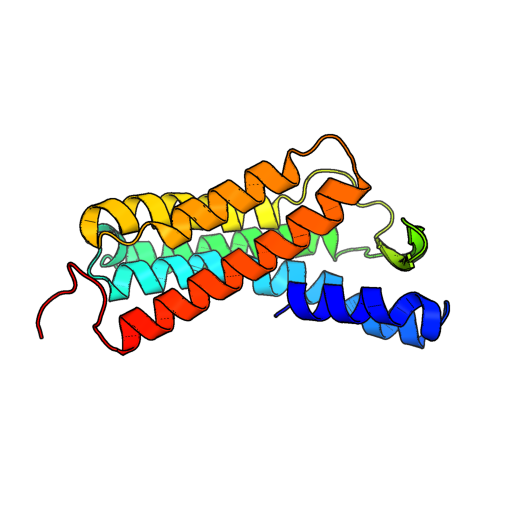6.44 156 SER A CA 1
ATOM 1193 C C . SER A 1 156 ? 3.899 -11.165 -4.315 1.00 86.44 156 SER A C 1
ATOM 1195 O O . SER A 1 156 ? 2.811 -10.606 -4.145 1.00 86.44 156 SER A O 1
ATOM 1197 N N . ALA A 1 157 ? 4.044 -12.475 -4.088 1.00 90.19 157 ALA A N 1
ATOM 1198 C CA . ALA A 1 157 ? 2.933 -13.325 -3.659 1.00 90.19 157 ALA A CA 1
ATOM 1199 C C . ALA A 1 157 ? 2.367 -12.905 -2.290 1.00 90.19 157 ALA A C 1
ATOM 1201 O O . ALA A 1 157 ? 1.149 -12.909 -2.085 1.00 90.19 157 ALA A O 1
ATOM 1202 N N . LEU A 1 158 ? 3.233 -12.508 -1.357 1.00 93.88 158 LEU A N 1
ATOM 1203 C CA . LEU A 1 158 ? 2.833 -12.057 -0.029 1.00 93.88 158 LEU A CA 1
ATOM 1204 C C . LEU A 1 158 ? 2.200 -10.663 -0.054 1.00 93.88 158 LEU A C 1
ATOM 1206 O O . LEU A 1 158 ? 1.249 -10.434 0.690 1.00 93.88 158 LEU A O 1
ATOM 1210 N N . GLU A 1 159 ? 2.636 -9.754 -0.930 1.00 92.06 159 GLU A N 1
ATOM 1211 C CA . GLU A 1 159 ? 1.947 -8.475 -1.140 1.00 92.06 159 GLU A CA 1
ATOM 1212 C C . GLU A 1 159 ? 0.521 -8.699 -1.680 1.00 92.06 159 GLU A C 1
ATOM 1214 O O . GLU A 1 159 ? -0.430 -8.059 -1.220 1.00 92.06 159 GLU A O 1
ATOM 1219 N N . VAL A 1 160 ? 0.328 -9.657 -2.600 1.00 91.12 160 VAL A N 1
ATOM 1220 C CA . VAL A 1 160 ? -1.013 -10.058 -3.072 1.00 91.12 160 VAL A CA 1
ATOM 1221 C C . VAL A 1 160 ? -1.849 -10.641 -1.933 1.00 91.12 160 VAL A C 1
ATOM 1223 O O . VAL A 1 160 ? -3.008 -10.253 -1.770 1.00 91.12 160 VAL A O 1
ATOM 1226 N N . LEU A 1 161 ? -1.273 -11.531 -1.119 1.00 94.88 161 LEU A N 1
ATOM 1227 C CA . LEU A 1 161 ? -1.938 -12.080 0.064 1.00 94.88 161 LEU A CA 1
ATOM 1228 C C . LEU A 1 161 ? -2.352 -10.969 1.037 1.00 94.88 161 LEU A C 1
ATOM 1230 O O . LEU A 1 161 ? -3.477 -10.975 1.531 1.00 94.88 161 LEU A O 1
ATOM 1234 N N . PHE A 1 162 ? -1.480 -9.992 1.282 1.00 95.94 162 PHE A N 1
ATOM 1235 C CA . PHE A 1 162 ? -1.769 -8.853 2.147 1.00 95.94 162 PHE A CA 1
ATOM 1236 C C . PHE A 1 162 ? -2.955 -8.032 1.625 1.00 95.94 162 PHE A C 1
ATOM 1238 O O . PHE A 1 162 ? -3.882 -7.732 2.380 1.00 95.94 162 PHE A O 1
ATOM 1245 N N . MET A 1 163 ? -2.998 -7.753 0.318 1.00 93.94 163 MET A N 1
ATOM 1246 C CA . MET A 1 163 ? -4.153 -7.098 -0.310 1.00 93.94 163 MET A CA 1
ATOM 1247 C C . MET A 1 163 ? -5.434 -7.932 -0.181 1.00 93.94 163 MET A C 1
ATOM 1249 O O . MET A 1 163 ? -6.496 -7.383 0.118 1.00 93.94 163 MET A O 1
ATOM 1253 N N . ALA A 1 164 ? -5.349 -9.251 -0.368 1.00 95.12 164 ALA A N 1
ATOM 1254 C CA . ALA A 1 164 ? -6.488 -10.153 -0.211 1.00 95.12 164 ALA A CA 1
ATOM 1255 C C . ALA A 1 164 ? -7.013 -10.166 1.234 1.00 95.12 164 ALA A C 1
ATOM 1257 O O . ALA A 1 164 ? -8.223 -10.155 1.448 1.00 95.12 164 ALA A O 1
ATOM 1258 N N . VAL A 1 165 ? -6.122 -10.119 2.227 1.00 97.56 165 VAL A N 1
ATOM 1259 C CA . VAL A 1 165 ? -6.489 -10.020 3.645 1.00 97.56 165 VAL A CA 1
ATOM 1260 C C . VAL A 1 165 ? -7.182 -8.696 3.955 1.00 97.56 165 VAL A C 1
ATOM 1262 O O . VAL A 1 165 ? -8.198 -8.708 4.652 1.00 97.56 165 VAL A O 1
ATOM 1265 N N . LEU A 1 166 ? -6.693 -7.564 3.437 1.00 97.00 166 LEU A N 1
ATOM 1266 C CA . LEU A 1 166 ? -7.372 -6.273 3.605 1.00 97.00 166 LEU A CA 1
ATOM 1267 C C . LEU A 1 166 ? -8.770 -6.301 2.983 1.00 97.00 166 LEU A C 1
ATOM 1269 O O . LEU A 1 166 ? -9.733 -5.898 3.633 1.00 97.00 166 LEU A O 1
ATOM 1273 N N . PHE A 1 167 ? -8.900 -6.835 1.769 1.00 96.50 167 PHE A N 1
ATOM 1274 C CA . PHE A 1 167 ? -10.191 -6.976 1.099 1.00 96.50 167 PHE A CA 1
ATOM 1275 C C . PHE A 1 167 ? -11.152 -7.880 1.884 1.00 96.50 167 PHE A C 1
ATOM 1277 O O . PHE A 1 167 ? -12.290 -7.503 2.151 1.00 96.50 167 PHE A O 1
ATOM 1284 N N . PHE A 1 168 ? -10.688 -9.047 2.329 1.00 96.81 168 PHE A N 1
ATOM 1285 C CA . PHE A 1 168 ? -11.507 -9.966 3.113 1.00 96.81 168 PHE A CA 1
ATOM 1286 C C . PHE A 1 168 ? -11.898 -9.387 4.476 1.00 96.81 168 PHE A C 1
ATOM 1288 O O . PHE A 1 168 ? -13.007 -9.620 4.955 1.00 96.81 168 PHE A O 1
ATOM 1295 N N . THR A 1 169 ? -11.017 -8.594 5.090 1.00 96.94 169 THR A N 1
ATOM 1296 C CA . THR A 1 169 ? -11.340 -7.879 6.329 1.00 96.94 169 THR A CA 1
ATOM 1297 C C . THR A 1 169 ? -12.451 -6.859 6.095 1.00 96.94 169 THR A C 1
ATOM 1299 O O . THR A 1 169 ? -13.365 -6.790 6.913 1.00 96.94 169 THR A O 1
ATOM 1302 N N . GLN A 1 170 ? -12.433 -6.142 4.964 1.00 97.12 170 GLN A N 1
ATOM 1303 C CA . GLN A 1 170 ? -13.523 -5.236 4.594 1.00 97.12 170 GLN A CA 1
ATOM 1304 C C . GLN A 1 170 ? -14.853 -5.981 4.460 1.00 97.12 170 GLN A C 1
ATOM 1306 O O . GLN A 1 170 ? -15.829 -5.581 5.081 1.00 97.12 170 GLN A O 1
ATOM 1311 N N . LEU A 1 171 ? -14.878 -7.114 3.751 1.00 96.19 171 LEU A N 1
ATOM 1312 C CA . LEU A 1 171 ? -16.098 -7.919 3.620 1.00 96.19 171 LEU A CA 1
ATOM 1313 C C . LEU A 1 171 ? -16.656 -8.343 4.987 1.00 96.19 171 LEU A C 1
ATOM 1315 O O . LEU A 1 171 ? -17.855 -8.266 5.228 1.00 96.19 171 LEU A O 1
ATOM 1319 N N . ARG A 1 172 ? -15.790 -8.761 5.916 1.00 94.75 172 ARG A N 1
ATOM 1320 C CA . ARG A 1 172 ? -16.216 -9.150 7.270 1.00 94.75 172 ARG A CA 1
ATOM 1321 C C . ARG A 1 172 ? -16.726 -7.972 8.102 1.00 94.75 172 ARG A C 1
ATOM 1323 O O . ARG A 1 172 ? -17.594 -8.190 8.950 1.00 94.75 172 ARG A O 1
ATOM 1330 N N . LEU A 1 173 ? -16.181 -6.773 7.892 1.00 94.69 173 LEU A N 1
ATOM 1331 C CA . LEU A 1 173 ? -16.664 -5.533 8.506 1.00 94.69 173 LEU A CA 1
ATOM 1332 C C . LEU A 1 173 ? -18.049 -5.165 7.977 1.00 94.69 173 LEU A C 1
ATOM 1334 O O . LEU A 1 173 ? -18.948 -4.947 8.786 1.00 94.69 173 LEU A O 1
ATOM 1338 N N . ASP A 1 174 ? -18.232 -5.184 6.656 1.00 94.06 174 ASP A N 1
ATOM 1339 C CA . ASP A 1 174 ? -19.503 -4.865 5.994 1.00 94.06 174 ASP A CA 1
ATOM 1340 C C . ASP A 1 174 ? -20.622 -5.828 6.422 1.00 94.06 174 ASP A C 1
ATOM 1342 O O . ASP A 1 174 ? -21.766 -5.429 6.625 1.00 94.06 174 ASP A O 1
ATOM 1346 N N . GLU A 1 175 ? -20.285 -7.103 6.625 1.00 92.81 175 GLU A N 1
ATOM 1347 C CA . GLU A 1 175 ? -21.211 -8.116 7.134 1.00 92.81 175 GLU A CA 1
ATOM 1348 C C . GLU A 1 175 ? -21.449 -8.041 8.657 1.00 92.81 175 GLU A C 1
ATOM 1350 O O . GLU A 1 175 ? -22.259 -8.805 9.186 1.00 92.81 175 GLU A O 1
ATOM 1355 N N . GLY A 1 176 ? -20.708 -7.203 9.392 1.00 89.75 176 GLY A N 1
ATOM 1356 C CA . GLY A 1 176 ? -20.768 -7.128 10.857 1.00 89.75 176 GLY A CA 1
ATOM 1357 C C . GLY A 1 176 ? -20.308 -8.407 11.573 1.00 89.75 176 GLY A C 1
ATOM 1358 O O . GLY A 1 176 ? -20.646 -8.629 12.735 1.00 89.75 176 GLY A O 1
ATOM 1359 N N . LYS A 1 177 ? -19.542 -9.275 10.899 1.00 88.38 177 LYS A N 1
ATOM 1360 C CA . LYS A 1 177 ? -19.150 -10.607 11.404 1.00 88.38 177 LYS A CA 1
ATOM 1361 C C . LYS A 1 177 ? -17.827 -10.619 12.171 1.00 88.38 177 LYS A C 1
ATOM 1363 O O . LYS A 1 177 ? -17.361 -11.698 12.549 1.00 88.38 177 LYS A O 1
ATOM 1368 N N . LEU A 1 178 ? -17.184 -9.468 12.376 1.00 88.75 178 LEU A N 1
ATOM 1369 C CA . LEU A 1 178 ? -15.957 -9.407 13.168 1.00 88.75 178 LEU A CA 1
ATOM 1370 C C . LEU A 1 178 ? -16.248 -9.415 14.677 1.00 88.75 178 LEU A C 1
ATOM 1372 O O . LEU A 1 178 ? -17.159 -8.725 15.141 1.00 88.75 178 LEU A O 1
ATOM 1376 N N . PRO A 1 179 ? -15.461 -10.155 15.477 1.00 84.50 179 PRO A N 1
ATOM 1377 C CA . PRO A 1 179 ? -15.557 -10.073 16.927 1.00 84.50 179 PRO A CA 1
ATOM 1378 C C . PRO A 1 179 ? -15.267 -8.652 17.435 1.00 84.50 179 PRO A C 1
ATOM 1380 O O . PRO A 1 179 ? -14.473 -7.911 16.855 1.00 84.50 179 PRO A O 1
ATOM 1383 N N . GLY A 1 180 ? -15.894 -8.272 18.551 1.00 80.62 180 GLY A N 1
ATOM 1384 C CA . GLY A 1 180 ? -15.644 -6.982 19.209 1.00 80.62 180 GLY A CA 1
ATOM 1385 C C . GLY A 1 180 ? -16.245 -5.760 18.507 1.00 80.62 180 GLY A C 1
ATOM 1386 O O . GLY A 1 180 ? -16.005 -4.644 18.959 1.00 80.62 180 GLY A O 1
ATOM 1387 N N . MET A 1 181 ? -17.026 -5.958 17.439 1.00 82.75 181 MET A N 1
ATOM 1388 C CA . MET A 1 181 ? -17.779 -4.886 16.787 1.00 82.75 181 MET A CA 1
ATOM 1389 C C . MET A 1 181 ? -18.815 -4.270 17.744 1.00 82.75 181 MET A C 1
ATOM 1391 O O . MET A 1 181 ? -19.435 -5.008 18.523 1.00 82.75 181 MET A O 1
ATOM 1395 N N . PRO A 1 182 ? -19.045 -2.944 17.685 1.00 72.50 182 PRO A N 1
ATOM 1396 C CA . PRO A 1 182 ? -20.167 -2.317 18.373 1.00 72.50 182 PRO A CA 1
ATOM 1397 C C . PRO A 1 182 ? -21.477 -2.972 17.922 1.00 72.50 182 PRO A C 1
ATOM 1399 O O . PRO A 1 182 ? -21.707 -3.135 16.724 1.00 72.50 182 PRO A O 1
ATOM 1402 N N . ARG A 1 183 ? -22.331 -3.370 18.869 1.00 66.38 183 ARG A N 1
ATOM 1403 C CA . ARG A 1 183 ? -23.688 -3.820 18.536 1.00 66.38 183 ARG A CA 1
ATOM 1404 C C . ARG A 1 183 ? -24.516 -2.583 18.184 1.00 66.38 183 ARG A C 1
ATOM 1406 O O . ARG A 1 183 ? -24.529 -1.644 18.978 1.00 66.38 183 ARG A O 1
ATOM 1413 N N . SER A 1 184 ? -25.124 -2.585 16.997 1.00 59.38 184 SER A N 1
ATOM 1414 C CA . SER A 1 184 ? -26.110 -1.586 16.561 1.00 59.38 184 SER A CA 1
ATOM 1415 C C . SER A 1 184 ? -27.362 -1.626 17.423 1.00 59.38 184 SER A C 1
ATOM 1417 O O . SER A 1 184 ? -27.794 -2.769 17.709 1.00 59.38 184 SER A O 1
#

pLDDT: mean 90.25, std 8.26, range [53.75, 98.44]

Sequence (184 aa):
FGVFYDNLILTVGNRLGAGDFLWALSVPRFVLHQLALPWIIYAGYDQARQAGQGWAQARAARWAAIALSALVMGAGILTRLVGLHLEPEVMDGVLRYVAMGVSGPPIVSIVSIGLVGVAGLLFWRQNRWPWIFLAAVAVFVGESLPDESLRRAVGSALEVLFMAVLFFTQLRLDEGKLPGMPRS

Foldseek 3Di:
DLLVLVVVLQVCQVVVDDDDVSVVSQVSSLVCLLQPLLCLLLLLLVLCVLQVNPVSVDPVNNVVSVVSSVVSSVVSCVQDVVVFDWDWDQDPNTTHTDTPPRDDDPVSNCVRLVSSLVSLVSVCVQQVQNQLNVLSVQLVVLCPDPDPVSSVVSNSVSVVSNVVSSVVSVVCSVVVNTHNGDDD

Secondary structure (DSSP, 8-state):
-HHHHHHHHHHHHHHH-SSHHHHHHHHHHHHHHHHHGGGHHHHHHHHHHHTT-GGGSSHHHHHHHHHHHHHHHHHHIIIIITT--EEEEEETTEEEEEETT--S--HHHHHHHHHHHHHHHHHHHHH---HHHHHHHHHHHHHT-SSHHHHHHHHHHHHHHHHHHHHHHHHHHHTT-STTPPP-